Protein AF-A0A2G9TTT5-F1 (afdb_monomer_lite)

Sequence (213 aa):
METSAVLSVCCELSNKAKKWTEKDKSYRLISNFNDYLNFKKDARRVENYQILAMERGEENDVLMWKVEVANVDQLHPGHKLRIAPEHLDIFQIALKDSVNRLFIPKIQRTVRRQLLSRAEEAAISCFAHNLRHLFWREGVVAETVIALDPGFSACKAALLTSTGSVVETAEFGFNGKSFDRRGEDLLKQWVSRSGDGRVVMAIGNGKASFETQ

Organism: Teladorsagia circumcincta (NCBI:txid45464)

Structure (mmCIF, N/CA/C/O backbone):
data_AF-A0A2G9TTT5-F1
#
_entry.id   AF-A0A2G9TTT5-F1
#
loop_
_atom_site.group_PDB
_atom_site.id
_atom_site.type_symbol
_atom_site.label_atom_id
_atom_site.label_alt_id
_atom_site.label_comp_id
_atom_site.label_asym_id
_atom_site.label_entity_id
_atom_site.label_seq_id
_atom_site.pdbx_PDB_ins_code
_atom_site.Cartn_x
_atom_site.Cartn_y
_atom_site.Cartn_z
_atom_site.occupancy
_atom_site.B_iso_or_equiv
_atom_site.auth_seq_id
_atom_site.auth_comp_id
_atom_site.auth_asym_id
_atom_site.auth_atom_id
_atom_site.pdbx_PDB_model_num
ATOM 1 N N . MET A 1 1 ? 8.929 -18.831 -28.382 1.00 41.12 1 MET A N 1
ATOM 2 C CA . MET A 1 1 ? 9.995 -17.885 -28.770 1.00 41.12 1 MET A CA 1
ATOM 3 C C . MET A 1 1 ? 10.504 -17.248 -27.495 1.00 41.12 1 MET A C 1
ATOM 5 O O . MET A 1 1 ? 9.828 -16.385 -26.952 1.00 41.12 1 MET A O 1
ATOM 9 N N . GLU A 1 2 ? 11.610 -17.749 -26.952 1.00 44.00 2 GLU A N 1
ATOM 10 C CA . GLU A 1 2 ? 12.267 -17.097 -25.820 1.00 44.00 2 GLU A CA 1
ATOM 11 C C . GLU A 1 2 ? 12.870 -15.788 -26.321 1.00 44.00 2 GLU A C 1
ATOM 13 O O . GLU A 1 2 ? 13.771 -15.772 -27.156 1.00 44.00 2 GLU A O 1
ATOM 18 N N . THR A 1 3 ? 12.305 -14.672 -25.878 1.00 55.75 3 THR A N 1
ATOM 19 C CA . THR A 1 3 ? 12.873 -13.356 -26.140 1.00 55.75 3 THR A CA 1
ATOM 20 C C . THR A 1 3 ? 14.216 -13.281 -25.414 1.00 55.75 3 THR A C 1
ATOM 22 O O . THR A 1 3 ? 14.255 -13.411 -24.194 1.00 55.75 3 THR A O 1
ATOM 25 N N . SER A 1 4 ? 15.311 -13.056 -26.142 1.00 65.25 4 SER A N 1
ATOM 26 C CA . SER A 1 4 ? 16.660 -12.870 -25.577 1.00 65.25 4 SER A CA 1
ATOM 27 C C . SER A 1 4 ? 16.803 -11.594 -24.735 1.00 65.25 4 SER A C 1
ATOM 29 O O . SER A 1 4 ? 17.806 -11.415 -24.042 1.00 65.25 4 SER A O 1
ATOM 31 N N . ALA A 1 5 ? 15.803 -10.708 -24.786 1.00 74.62 5 ALA A N 1
ATOM 32 C CA . ALA A 1 5 ? 15.754 -9.491 -23.994 1.00 74.62 5 ALA A CA 1
ATOM 33 C C . ALA A 1 5 ? 15.561 -9.812 -22.510 1.00 74.62 5 ALA A C 1
ATOM 35 O O . ALA A 1 5 ? 14.583 -10.447 -22.109 1.00 74.62 5 ALA A O 1
ATOM 36 N N . VAL A 1 6 ? 16.472 -9.300 -21.687 1.00 85.19 6 VAL A N 1
ATOM 37 C CA . VAL A 1 6 ? 16.392 -9.416 -20.233 1.00 85.19 6 VAL A CA 1
ATOM 38 C C . VAL A 1 6 ? 15.773 -8.135 -19.691 1.00 85.19 6 VAL A C 1
ATOM 40 O O . VAL A 1 6 ? 16.333 -7.050 -19.843 1.00 85.19 6 VAL A O 1
ATOM 43 N N . LEU A 1 7 ? 14.603 -8.272 -19.067 1.00 92.00 7 LEU A N 1
ATOM 44 C CA . LEU A 1 7 ? 13.893 -7.190 -18.393 1.00 92.00 7 LEU A CA 1
ATOM 45 C C . LEU A 1 7 ? 14.039 -7.374 -16.885 1.00 92.00 7 LEU A C 1
ATOM 47 O O . LEU A 1 7 ? 13.582 -8.376 -16.335 1.00 92.00 7 LEU A O 1
ATOM 51 N N . SER A 1 8 ? 14.663 -6.417 -16.211 1.00 94.44 8 SER A N 1
ATOM 52 C CA . SER A 1 8 ? 14.809 -6.428 -14.752 1.00 94.44 8 SER A CA 1
ATOM 53 C C . SER A 1 8 ? 14.212 -5.166 -14.158 1.00 94.44 8 SER A C 1
ATOM 55 O O . SER A 1 8 ? 14.429 -4.077 -14.670 1.00 94.44 8 SER A O 1
ATOM 57 N N . VAL A 1 9 ? 13.461 -5.293 -13.076 1.00 95.69 9 VAL A N 1
ATOM 58 C CA . VAL A 1 9 ? 13.043 -4.160 -12.256 1.00 95.69 9 VAL A CA 1
ATOM 59 C C . VAL A 1 9 ? 14.147 -3.882 -11.250 1.00 95.69 9 VAL A C 1
ATOM 61 O O . VAL A 1 9 ? 14.531 -4.785 -10.506 1.00 95.69 9 VAL A O 1
ATOM 64 N N . CYS A 1 10 ? 14.642 -2.648 -11.245 1.00 95.25 10 CYS A N 1
ATOM 65 C CA . CYS A 1 10 ? 15.662 -2.169 -10.325 1.00 95.25 10 CYS A CA 1
ATOM 66 C C . CYS A 1 10 ? 15.107 -1.007 -9.506 1.00 95.25 10 CYS A C 1
ATOM 68 O O . CYS A 1 10 ? 14.465 -0.117 -10.068 1.00 95.25 10 CYS A O 1
ATOM 70 N N . CYS A 1 11 ? 15.379 -0.993 -8.205 1.00 95.19 11 CYS A N 1
ATOM 71 C CA . CYS A 1 11 ? 14.993 0.088 -7.310 1.00 95.19 11 CYS A CA 1
ATOM 72 C C . CYS A 1 11 ? 16.168 0.507 -6.427 1.00 95.19 11 CYS A C 1
ATOM 74 O O . CYS A 1 11 ? 16.876 -0.322 -5.854 1.00 95.19 11 CYS A O 1
ATOM 76 N N . GLU A 1 12 ? 16.366 1.815 -6.329 1.00 93.94 12 GLU A N 1
ATOM 77 C CA . GLU A 1 12 ? 17.444 2.450 -5.580 1.00 93.94 12 GLU A CA 1
ATOM 78 C C . GLU A 1 12 ? 16.898 3.636 -4.779 1.00 93.94 12 GLU A C 1
ATOM 80 O O . GLU A 1 12 ? 15.775 4.098 -4.992 1.00 93.94 12 GLU A O 1
ATOM 85 N N . LEU A 1 13 ? 17.709 4.166 -3.862 1.00 92.56 13 LEU A N 1
ATOM 86 C CA . LEU A 1 13 ? 17.360 5.382 -3.135 1.00 92.56 13 LEU A CA 1
ATOM 87 C C . LEU A 1 13 ? 17.307 6.584 -4.092 1.00 92.56 13 LEU A C 1
ATOM 89 O O . LEU A 1 13 ? 18.209 6.774 -4.919 1.00 92.56 13 LEU A O 1
ATOM 93 N N . SER A 1 14 ? 16.291 7.432 -3.945 1.00 91.69 14 SER A N 1
ATOM 94 C CA . SER A 1 14 ? 16.163 8.645 -4.750 1.00 91.69 14 SER A CA 1
ATOM 95 C C . SER A 1 14 ? 17.313 9.626 -4.469 1.00 91.69 14 SER A C 1
ATOM 97 O O . SER A 1 14 ? 17.891 9.668 -3.380 1.00 91.69 14 SER A O 1
ATOM 99 N N . ASN A 1 15 ? 17.625 10.494 -5.434 1.00 89.06 15 ASN A N 1
ATOM 100 C CA . ASN A 1 15 ? 18.652 11.528 -5.252 1.00 89.06 15 ASN A CA 1
ATOM 101 C C . ASN A 1 15 ? 18.301 12.546 -4.153 1.00 89.06 15 ASN A C 1
ATOM 103 O O . ASN A 1 15 ? 19.204 13.182 -3.610 1.00 89.06 15 ASN A O 1
ATOM 107 N N . LYS A 1 16 ? 17.011 12.724 -3.840 1.00 85.94 16 LYS A N 1
ATOM 108 C CA . LYS A 1 16 ? 16.553 13.586 -2.743 1.00 85.94 16 LYS A CA 1
ATOM 109 C C . LYS A 1 16 ? 16.764 12.894 -1.402 1.00 85.94 16 LYS A C 1
ATOM 111 O O . LYS A 1 16 ? 17.389 13.475 -0.522 1.00 85.94 16 LYS A O 1
ATOM 116 N N . ALA A 1 17 ? 16.327 11.642 -1.288 1.00 84.94 17 ALA A N 1
ATOM 117 C CA . ALA A 1 17 ? 16.460 10.853 -0.071 1.00 84.94 17 ALA A CA 1
ATOM 118 C C . ALA A 1 17 ? 17.924 10.595 0.310 1.00 84.94 17 ALA A C 1
ATOM 120 O O . ALA A 1 17 ? 18.250 10.602 1.492 1.00 84.94 17 ALA A O 1
ATOM 121 N N . LYS A 1 18 ? 18.837 10.499 -0.671 1.00 86.88 18 LYS A N 1
ATOM 122 C CA . LYS A 1 18 ? 20.296 10.445 -0.426 1.00 86.88 18 LYS A CA 1
ATOM 123 C C . LYS A 1 18 ? 20.840 11.662 0.336 1.00 86.88 18 LYS A C 1
ATOM 125 O O . LYS A 1 18 ? 21.915 11.567 0.915 1.00 86.88 18 LYS A O 1
ATOM 130 N N . LYS A 1 19 ? 20.143 12.803 0.309 1.00 87.81 19 LYS A N 1
ATOM 131 C CA . LYS A 1 19 ? 20.556 14.046 0.983 1.00 87.81 19 LYS A CA 1
ATOM 132 C C . LYS A 1 19 ? 19.899 14.241 2.349 1.00 87.81 19 LYS A C 1
ATOM 134 O O . LYS A 1 19 ? 20.252 15.193 3.037 1.00 87.81 19 LYS A O 1
ATOM 139 N N . TRP A 1 20 ? 18.932 13.403 2.718 1.00 87.19 20 TRP A N 1
ATOM 140 C CA . TRP A 1 20 ? 18.243 13.528 3.998 1.00 87.19 20 TRP A CA 1
ATOM 141 C C . TRP A 1 20 ? 19.156 13.124 5.152 1.00 87.19 20 TRP A C 1
ATOM 143 O O . TRP A 1 20 ? 19.955 12.194 5.051 1.00 87.19 20 TRP A O 1
ATOM 153 N N . THR A 1 21 ? 19.000 13.823 6.267 1.00 83.38 21 THR A N 1
ATOM 154 C CA . THR A 1 21 ? 19.730 13.605 7.516 1.00 83.38 21 THR A CA 1
ATOM 155 C C . THR A 1 21 ? 18.769 13.172 8.620 1.00 83.38 21 THR A C 1
ATOM 157 O O . THR A 1 21 ? 17.570 13.404 8.518 1.00 83.38 21 THR A O 1
ATOM 160 N N . GLU A 1 22 ? 19.267 12.603 9.722 1.00 79.94 22 GLU A N 1
ATOM 161 C CA . GLU A 1 22 ? 18.426 12.153 10.853 1.00 79.94 22 GLU A CA 1
ATOM 162 C C . GLU A 1 22 ? 17.530 13.251 11.460 1.00 79.94 22 GLU A C 1
ATOM 164 O O . GLU A 1 22 ? 16.538 12.953 12.128 1.00 79.94 22 GLU A O 1
ATOM 169 N N . LYS A 1 23 ? 17.863 14.526 11.224 1.00 78.12 23 LYS A N 1
ATOM 170 C CA . LYS A 1 23 ? 17.071 15.684 11.662 1.00 78.12 23 LYS A CA 1
ATOM 171 C C . LYS A 1 23 ? 15.822 15.906 10.805 1.00 78.12 23 LYS A C 1
ATOM 173 O O . LYS A 1 23 ? 14.882 16.560 11.258 1.00 78.12 23 LYS A O 1
ATOM 178 N N . ASP A 1 24 ? 15.795 15.367 9.591 1.00 81.38 24 ASP A N 1
ATOM 179 C CA . ASP A 1 24 ? 14.675 15.504 8.672 1.00 81.38 24 ASP A CA 1
ATOM 180 C C . ASP A 1 24 ? 13.554 14.538 9.054 1.00 81.38 24 ASP A C 1
ATOM 182 O O . ASP A 1 24 ? 13.752 13.329 9.183 1.00 81.38 24 ASP A O 1
ATOM 186 N N . LYS A 1 25 ? 12.325 15.054 9.173 1.00 77.88 25 LYS A N 1
ATOM 187 C CA . LYS A 1 25 ? 11.139 14.225 9.462 1.00 77.88 25 LYS A CA 1
ATOM 188 C C . LYS A 1 25 ? 10.979 13.079 8.455 1.00 77.88 25 LYS A C 1
ATOM 190 O O . LYS A 1 25 ? 10.562 11.987 8.834 1.00 77.88 25 LYS A O 1
ATOM 195 N N . SER A 1 26 ? 11.352 13.323 7.198 1.00 80.88 26 SER A N 1
ATOM 196 C CA . SER A 1 26 ? 11.255 12.355 6.105 1.00 80.88 26 SER A CA 1
ATOM 197 C C . SER A 1 26 ? 12.318 11.256 6.158 1.00 80.88 26 SER A C 1
ATOM 199 O O . SER A 1 26 ? 12.114 10.203 5.566 1.00 80.88 26 SER A O 1
ATOM 201 N N . TYR A 1 27 ? 13.412 11.427 6.910 1.00 82.56 27 TYR A N 1
ATOM 202 C CA . TYR A 1 27 ? 14.461 10.409 7.034 1.00 82.56 27 TYR A CA 1
ATOM 203 C C . TYR A 1 27 ? 13.922 9.089 7.597 1.00 82.56 27 TYR A C 1
ATOM 205 O O . TYR A 1 27 ? 14.264 8.009 7.122 1.00 82.56 27 TYR A O 1
ATOM 213 N N . ARG A 1 28 ? 12.976 9.173 8.542 1.00 83.94 28 ARG A N 1
ATOM 214 C CA . ARG A 1 28 ? 12.304 7.998 9.119 1.00 83.94 28 ARG A CA 1
ATOM 215 C C . ARG A 1 28 ? 11.465 7.217 8.107 1.00 83.94 28 ARG A C 1
ATOM 217 O O . ARG A 1 28 ? 11.147 6.067 8.363 1.00 83.94 28 ARG A O 1
ATOM 224 N N . LEU A 1 29 ? 11.094 7.804 6.969 1.00 84.88 29 LEU A N 1
ATOM 225 C CA . LEU A 1 29 ? 10.364 7.072 5.932 1.00 84.88 29 LEU A CA 1
ATOM 226 C C . LEU A 1 29 ? 11.258 6.042 5.239 1.00 84.88 29 LEU A C 1
ATOM 228 O O . LEU A 1 29 ? 10.737 5.028 4.789 1.00 84.88 29 LEU A O 1
ATOM 232 N N . ILE A 1 30 ? 12.581 6.248 5.198 1.00 87.56 30 ILE A N 1
ATOM 233 C CA . ILE A 1 30 ? 13.525 5.329 4.542 1.00 87.56 30 ILE A CA 1
ATOM 234 C C . ILE A 1 30 ? 13.432 3.926 5.154 1.00 87.56 30 ILE A C 1
ATOM 236 O O . ILE A 1 30 ? 13.415 2.940 4.419 1.00 87.56 30 ILE A O 1
ATOM 240 N N . SER A 1 31 ? 13.283 3.823 6.481 1.00 88.62 31 SER A N 1
ATOM 241 C CA . SER A 1 31 ? 13.186 2.526 7.164 1.00 88.62 31 SER A CA 1
ATOM 242 C C . SER A 1 31 ? 11.972 1.705 6.729 1.00 88.62 31 SER A C 1
ATOM 244 O O . SER A 1 31 ? 12.033 0.481 6.758 1.00 88.62 31 SER A O 1
ATOM 246 N N . ASN A 1 32 ? 10.890 2.352 6.280 1.00 89.94 32 ASN A N 1
ATOM 247 C CA . ASN A 1 32 ? 9.686 1.656 5.811 1.00 89.94 32 ASN A CA 1
ATOM 248 C C . ASN A 1 32 ? 9.901 0.957 4.460 1.00 89.94 32 ASN A C 1
ATOM 250 O O . ASN A 1 32 ? 9.108 0.099 4.083 1.00 89.94 32 ASN A O 1
ATOM 254 N N . PHE A 1 33 ? 10.951 1.336 3.729 1.00 92.44 33 PHE A N 1
ATOM 255 C CA . PHE A 1 33 ? 11.253 0.850 2.384 1.00 92.44 33 PHE A CA 1
ATOM 256 C C . PHE A 1 33 ? 12.578 0.078 2.318 1.00 92.44 33 PHE A C 1
ATOM 258 O O . PHE A 1 33 ? 13.114 -0.128 1.229 1.00 92.44 33 PHE A O 1
ATOM 265 N N . ASN A 1 34 ? 13.105 -0.355 3.468 1.00 89.75 34 ASN A N 1
ATOM 266 C CA . ASN A 1 34 ? 14.424 -0.979 3.577 1.00 89.75 34 ASN A CA 1
ATOM 267 C C . ASN A 1 34 ? 14.571 -2.227 2.685 1.00 89.75 34 ASN A C 1
ATOM 269 O O . ASN A 1 34 ? 15.606 -2.413 2.050 1.00 89.75 34 ASN A O 1
ATOM 273 N N . ASP A 1 35 ? 13.503 -3.018 2.552 1.00 91.00 35 ASP A N 1
ATOM 274 C CA . ASP A 1 35 ? 13.460 -4.232 1.719 1.00 91.00 35 ASP A CA 1
ATOM 275 C C . ASP A 1 35 ? 13.637 -3.956 0.216 1.00 91.00 35 ASP A C 1
ATOM 277 O O . ASP A 1 35 ? 13.945 -4.863 -0.560 1.00 91.00 35 ASP A O 1
ATOM 281 N N . TYR A 1 36 ? 13.429 -2.706 -0.206 1.00 93.00 36 TYR A N 1
ATOM 282 C CA . TYR A 1 36 ? 13.485 -2.284 -1.605 1.00 93.00 36 TYR A CA 1
ATOM 283 C C . TYR A 1 36 ? 14.745 -1.477 -1.940 1.00 93.00 36 TYR A C 1
ATOM 285 O O . TYR A 1 36 ? 14.916 -1.039 -3.082 1.00 93.00 36 TYR A O 1
ATOM 293 N N . LEU A 1 37 ? 15.648 -1.291 -0.972 1.00 87.19 37 LEU A N 1
ATOM 294 C CA . LEU A 1 37 ? 16.947 -0.674 -1.211 1.00 87.19 37 LEU A CA 1
ATOM 295 C C . LEU A 1 37 ? 17.832 -1.643 -2.006 1.00 87.19 37 LEU A C 1
ATOM 297 O O . LEU A 1 37 ? 18.106 -2.753 -1.562 1.00 87.19 37 LEU A O 1
ATOM 301 N N . ASN A 1 38 ? 18.296 -1.218 -3.184 1.00 87.44 38 ASN A N 1
ATOM 302 C CA . ASN A 1 38 ? 19.074 -2.043 -4.121 1.00 87.44 38 ASN A CA 1
ATOM 303 C C . ASN A 1 38 ? 18.325 -3.297 -4.608 1.00 87.44 38 ASN A C 1
ATOM 305 O O . ASN A 1 38 ? 18.929 -4.331 -4.901 1.00 87.44 38 ASN A O 1
ATOM 309 N N . PHE A 1 39 ? 16.999 -3.215 -4.704 1.00 94.00 39 PHE A N 1
ATOM 310 C CA . PHE A 1 39 ? 16.183 -4.308 -5.212 1.00 94.00 39 PHE A CA 1
ATOM 311 C C . PHE A 1 39 ? 16.447 -4.527 -6.703 1.00 94.00 39 PHE A C 1
ATOM 313 O O . PHE A 1 39 ? 16.396 -3.583 -7.492 1.00 94.00 39 PHE A O 1
ATOM 320 N N . LYS A 1 40 ? 16.670 -5.783 -7.100 1.00 95.12 40 LYS A N 1
ATOM 321 C CA . LYS A 1 40 ? 16.757 -6.198 -8.503 1.00 95.12 40 LYS A CA 1
ATOM 322 C C . LYS A 1 40 ? 16.059 -7.537 -8.702 1.00 95.12 40 LYS A C 1
ATOM 324 O O . LYS A 1 40 ? 16.437 -8.533 -8.090 1.00 95.12 40 LYS A O 1
ATOM 329 N N . LYS A 1 41 ? 15.048 -7.582 -9.571 1.00 94.12 41 LYS A N 1
ATOM 330 C CA . LYS A 1 41 ? 14.291 -8.811 -9.872 1.00 94.12 41 LYS A CA 1
ATOM 331 C C . LYS A 1 41 ? 13.856 -8.838 -11.332 1.00 94.12 41 LYS A C 1
ATOM 333 O O . LYS A 1 41 ? 13.624 -7.793 -11.928 1.00 94.12 41 LYS A O 1
ATOM 338 N N . ASP A 1 42 ? 13.721 -10.026 -11.915 1.00 94.50 42 ASP A N 1
ATOM 339 C CA . ASP A 1 42 ? 13.156 -10.188 -13.263 1.00 94.50 42 ASP A CA 1
ATOM 340 C C . ASP A 1 42 ? 11.737 -9.592 -13.320 1.00 94.50 42 ASP A C 1
ATOM 342 O O . ASP A 1 42 ? 10.900 -9.886 -12.461 1.00 94.50 42 ASP A O 1
ATOM 346 N N . ALA A 1 43 ? 11.457 -8.783 -14.345 1.00 93.62 43 ALA A N 1
ATOM 347 C CA . ALA A 1 43 ? 10.171 -8.109 -14.528 1.00 93.62 43 ALA A CA 1
ATOM 348 C C . ALA A 1 43 ? 8.980 -9.080 -14.633 1.00 93.62 43 ALA A C 1
ATOM 350 O O . ALA A 1 43 ? 7.852 -8.716 -14.316 1.00 93.62 43 ALA A O 1
ATOM 351 N N . ARG A 1 44 ? 9.207 -10.331 -15.040 1.00 91.31 44 ARG A N 1
ATOM 352 C CA . ARG A 1 44 ? 8.168 -11.371 -15.108 1.00 91.31 44 ARG A CA 1
ATOM 353 C C . ARG A 1 44 ? 7.832 -11.955 -13.741 1.00 91.31 44 ARG A C 1
ATOM 355 O O . ARG A 1 44 ? 6.725 -12.442 -13.549 1.00 91.31 44 ARG A O 1
ATOM 362 N N . ARG A 1 45 ? 8.791 -11.929 -12.811 1.00 93.56 45 ARG A N 1
ATOM 363 C CA . ARG A 1 45 ? 8.694 -12.555 -11.484 1.00 93.56 45 ARG A CA 1
ATOM 364 C C . ARG A 1 45 ? 8.431 -11.553 -10.365 1.00 93.56 45 ARG A C 1
ATOM 366 O O . ARG A 1 45 ? 8.338 -11.961 -9.215 1.00 93.56 45 ARG A O 1
ATOM 373 N N . VAL A 1 46 ? 8.399 -10.253 -10.646 1.00 95.56 46 VAL A N 1
ATOM 374 C CA . VAL A 1 46 ? 8.104 -9.245 -9.622 1.00 95.56 46 VAL A CA 1
ATOM 375 C C . VAL A 1 46 ? 6.650 -9.359 -9.165 1.00 95.56 46 VAL A C 1
ATOM 377 O O . VAL A 1 46 ? 5.741 -9.480 -9.993 1.00 95.56 46 VAL A O 1
ATOM 380 N N . GLU A 1 47 ? 6.446 -9.338 -7.849 1.00 96.69 47 GLU A N 1
ATOM 381 C CA . GLU A 1 47 ? 5.114 -9.451 -7.256 1.00 96.69 47 GLU A CA 1
ATOM 382 C C . GLU A 1 47 ? 4.379 -8.110 -7.310 1.00 96.69 47 GLU A C 1
ATOM 384 O O . GLU A 1 47 ? 4.989 -7.039 -7.255 1.00 96.69 47 GLU A O 1
ATOM 389 N N . ASN A 1 48 ? 3.049 -8.155 -7.355 1.00 97.38 48 ASN A N 1
ATOM 390 C CA . ASN A 1 48 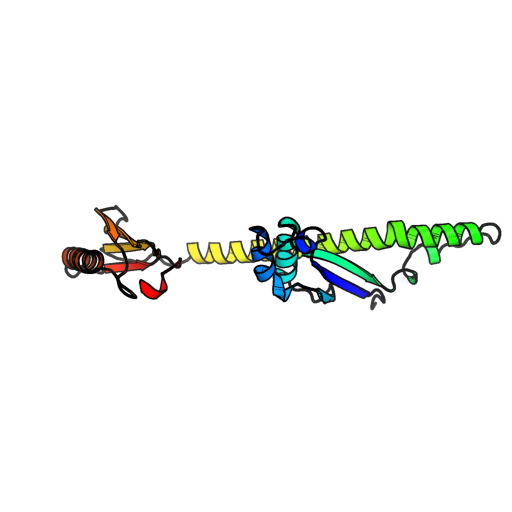? 2.226 -6.947 -7.445 1.00 97.38 48 ASN A CA 1
ATOM 391 C C . ASN A 1 48 ? 2.397 -6.028 -6.223 1.00 97.38 48 ASN A C 1
ATOM 393 O O . ASN A 1 48 ? 2.553 -4.821 -6.383 1.00 97.38 48 ASN A O 1
ATOM 397 N N . TYR A 1 49 ? 2.462 -6.584 -5.008 1.00 95.88 49 TYR A N 1
ATOM 398 C CA . TYR A 1 49 ? 2.677 -5.779 -3.800 1.00 95.88 49 TYR A CA 1
ATOM 399 C C . TYR A 1 49 ? 4.060 -5.103 -3.778 1.00 95.88 49 TYR A C 1
ATOM 401 O O . TYR A 1 49 ? 4.190 -4.013 -3.230 1.00 95.88 49 TYR A O 1
ATOM 409 N N . GLN A 1 50 ? 5.076 -5.715 -4.404 1.00 96.56 50 GLN A N 1
ATOM 410 C CA . GLN A 1 50 ? 6.416 -5.130 -4.517 1.00 96.56 50 GLN A CA 1
ATOM 411 C C . GLN A 1 50 ? 6.388 -3.910 -5.439 1.00 96.56 50 GLN A C 1
ATOM 413 O O . GLN A 1 50 ? 6.957 -2.878 -5.099 1.00 96.56 50 GLN A O 1
ATOM 418 N N . ILE A 1 51 ? 5.688 -4.006 -6.578 1.00 97.12 51 ILE A N 1
ATOM 419 C CA . ILE A 1 51 ? 5.508 -2.879 -7.508 1.00 97.12 51 ILE A CA 1
ATOM 420 C C . ILE A 1 51 ? 4.833 -1.703 -6.798 1.00 97.12 51 ILE A C 1
ATOM 422 O O . ILE A 1 51 ? 5.348 -0.591 -6.850 1.00 97.12 51 ILE A O 1
ATOM 426 N N . LEU A 1 52 ? 3.730 -1.950 -6.086 1.00 97.19 52 LEU A N 1
ATOM 427 C CA . LEU A 1 52 ? 3.003 -0.896 -5.371 1.00 97.19 52 LEU A CA 1
ATOM 428 C C . LEU A 1 52 ? 3.827 -0.279 -4.235 1.00 97.19 52 LEU A C 1
ATOM 430 O O . LEU A 1 52 ? 3.747 0.924 -4.004 1.00 97.19 52 LEU A O 1
ATOM 434 N N . ALA A 1 53 ? 4.640 -1.075 -3.535 1.00 96.31 53 ALA A N 1
ATOM 435 C CA . ALA A 1 53 ? 5.541 -0.560 -2.509 1.00 96.31 53 ALA A CA 1
ATOM 436 C C . ALA A 1 53 ? 6.626 0.353 -3.102 1.00 96.31 53 ALA A C 1
ATOM 438 O O . ALA A 1 53 ? 6.900 1.415 -2.541 1.00 96.31 53 ALA A O 1
ATOM 439 N N . MET A 1 54 ? 7.207 -0.028 -4.245 1.00 96.12 54 MET A N 1
ATOM 440 C CA . MET A 1 54 ? 8.184 0.799 -4.960 1.00 96.12 54 MET A CA 1
ATOM 441 C C . MET A 1 54 ? 7.557 2.091 -5.499 1.00 96.12 54 MET A C 1
ATOM 443 O O . MET A 1 54 ? 8.144 3.155 -5.316 1.00 96.12 54 MET A O 1
ATOM 447 N N . GLU A 1 55 ? 6.358 2.020 -6.089 1.00 96.31 55 GLU A N 1
ATOM 448 C CA . GLU A 1 55 ? 5.636 3.200 -6.588 1.00 96.31 55 GLU A CA 1
ATOM 449 C C . GLU A 1 55 ? 5.300 4.165 -5.445 1.00 96.31 55 GLU A C 1
ATOM 451 O O . GLU A 1 55 ? 5.627 5.347 -5.517 1.00 96.31 55 GLU A O 1
ATOM 456 N N . ARG A 1 56 ? 4.782 3.653 -4.321 1.00 95.62 56 ARG A N 1
ATOM 457 C CA . ARG A 1 56 ? 4.552 4.460 -3.115 1.00 95.62 56 ARG A CA 1
ATOM 458 C C . ARG A 1 56 ? 5.843 5.095 -2.597 1.00 95.62 56 ARG A C 1
ATOM 460 O O . ARG A 1 56 ? 5.826 6.228 -2.119 1.00 95.62 56 ARG A O 1
ATOM 467 N N . GLY A 1 57 ? 6.963 4.377 -2.644 1.00 94.81 57 GLY A N 1
ATOM 468 C CA . GLY A 1 57 ? 8.263 4.922 -2.263 1.00 94.81 57 GLY A CA 1
ATOM 469 C C . GLY A 1 57 ? 8.720 6.060 -3.178 1.00 94.81 57 GLY A C 1
ATOM 470 O O . GLY A 1 57 ? 9.315 7.018 -2.689 1.00 94.81 57 GLY A O 1
ATOM 471 N N . GLU A 1 58 ? 8.423 5.989 -4.475 1.00 94.56 58 GLU A N 1
ATOM 472 C CA . GLU A 1 58 ? 8.722 7.049 -5.446 1.00 94.56 58 GLU A CA 1
ATOM 473 C C . GLU A 1 58 ? 7.820 8.277 -5.267 1.00 94.56 58 GLU A C 1
ATOM 475 O O . GLU A 1 58 ? 8.331 9.394 -5.241 1.00 94.56 58 GLU A O 1
ATOM 480 N N . GLU A 1 59 ? 6.517 8.095 -5.027 1.00 94.06 59 GLU A N 1
ATOM 481 C CA . GLU A 1 59 ? 5.586 9.191 -4.698 1.00 94.06 59 GLU A CA 1
ATOM 482 C C . GLU A 1 59 ? 6.010 9.973 -3.445 1.00 94.06 59 GLU A C 1
ATOM 484 O O . GLU A 1 59 ? 5.822 11.185 -3.359 1.00 94.06 59 GLU A O 1
ATOM 489 N N . ASN A 1 60 ? 6.608 9.280 -2.471 1.00 92.25 60 ASN A N 1
ATOM 490 C CA . ASN A 1 60 ? 7.138 9.885 -1.248 1.00 92.25 60 ASN A CA 1
ATOM 491 C C . ASN A 1 60 ? 8.574 10.421 -1.411 1.00 92.25 60 ASN A C 1
ATOM 493 O O . ASN A 1 60 ? 9.220 10.735 -0.411 1.00 92.25 60 ASN A O 1
ATOM 497 N N . ASP A 1 61 ? 9.093 10.512 -2.642 1.00 92.25 61 ASP A N 1
ATOM 498 C CA . ASP A 1 61 ? 10.461 10.943 -2.958 1.00 92.25 61 ASP A CA 1
ATOM 499 C C . ASP A 1 61 ? 11.560 10.093 -2.269 1.00 92.25 61 ASP A C 1
ATOM 501 O O . ASP A 1 61 ? 12.712 10.524 -2.174 1.00 92.25 61 ASP A O 1
ATOM 505 N N . VAL A 1 62 ? 11.252 8.881 -1.791 1.00 93.19 62 VAL A N 1
ATOM 506 C CA . VAL A 1 62 ? 12.196 8.004 -1.068 1.00 93.19 62 VAL A CA 1
ATOM 507 C C . VAL A 1 62 ? 12.976 7.115 -2.030 1.00 93.19 62 VAL A C 1
ATOM 509 O O . VAL A 1 62 ? 14.203 7.013 -1.954 1.00 93.19 62 VAL A O 1
ATOM 512 N N . LEU A 1 63 ? 12.258 6.476 -2.946 1.00 94.81 63 LEU A N 1
ATOM 513 C CA . LEU A 1 63 ? 12.795 5.503 -3.887 1.00 94.81 63 LEU A CA 1
ATOM 514 C C . LEU A 1 63 ? 12.797 6.060 -5.310 1.00 94.81 63 LEU A C 1
ATOM 516 O O . LEU A 1 63 ? 12.101 7.015 -5.638 1.00 94.81 63 LEU A O 1
ATOM 520 N N . MET A 1 64 ? 13.596 5.442 -6.164 1.00 94.81 64 MET A N 1
ATOM 521 C CA . MET A 1 64 ? 13.522 5.577 -7.609 1.00 94.81 64 MET A CA 1
ATOM 522 C C . MET A 1 64 ? 13.586 4.173 -8.189 1.00 94.81 64 MET A C 1
ATOM 524 O O . MET A 1 64 ? 14.590 3.478 -8.008 1.00 94.81 64 MET A O 1
ATOM 528 N N . TRP A 1 65 ? 12.548 3.768 -8.915 1.00 95.69 65 TRP A N 1
ATOM 529 C CA . TRP A 1 65 ? 12.546 2.479 -9.589 1.00 95.69 65 TRP A CA 1
ATOM 530 C C . TRP A 1 65 ? 12.426 2.626 -11.105 1.00 95.69 65 TRP A C 1
ATOM 532 O O . TRP A 1 65 ? 11.764 3.512 -11.657 1.00 95.69 65 TRP A O 1
ATOM 542 N N . LYS A 1 66 ? 13.132 1.742 -11.804 1.00 94.94 66 LYS A N 1
ATOM 543 C CA . LYS A 1 66 ? 13.232 1.713 -13.261 1.00 94.94 66 LYS A CA 1
ATOM 544 C C . LYS A 1 66 ? 13.209 0.274 -13.750 1.00 94.94 66 LYS A C 1
ATOM 546 O O . LYS A 1 66 ? 13.574 -0.658 -13.037 1.00 94.94 66 LYS A O 1
ATOM 551 N N . VAL A 1 67 ? 12.822 0.105 -15.005 1.00 95.56 67 VAL A N 1
ATOM 552 C CA . VAL A 1 67 ? 13.003 -1.163 -15.710 1.00 95.56 67 VAL A CA 1
ATOM 553 C C . VAL A 1 67 ? 14.325 -1.079 -16.463 1.00 95.56 67 VAL A C 1
ATOM 555 O O . VAL A 1 67 ? 14.524 -0.189 -17.282 1.00 95.56 67 VAL A O 1
ATOM 558 N N . GLU A 1 68 ? 15.254 -1.975 -16.182 1.00 93.50 68 GLU A N 1
ATOM 559 C CA . GLU A 1 68 ? 16.448 -2.198 -16.988 1.00 93.50 68 GLU A CA 1
ATOM 560 C C . GLU A 1 68 ? 16.124 -3.159 -18.126 1.00 93.50 68 GLU A C 1
ATOM 562 O O . GLU A 1 68 ? 15.441 -4.168 -17.940 1.00 93.50 68 GLU A O 1
ATOM 567 N N . VAL A 1 69 ? 16.613 -2.821 -19.316 1.00 91.50 69 VAL A N 1
ATOM 568 C CA . VAL A 1 69 ? 16.373 -3.567 -20.550 1.00 91.50 69 VAL A CA 1
ATOM 569 C C . VAL A 1 69 ? 17.742 -3.858 -21.147 1.00 91.50 69 VAL A C 1
ATOM 571 O O . VAL A 1 69 ? 18.465 -2.931 -21.502 1.00 91.50 69 VAL A O 1
ATOM 574 N N . ALA A 1 70 ? 18.109 -5.133 -21.212 1.00 87.62 70 ALA A N 1
ATOM 575 C CA . ALA A 1 70 ? 19.377 -5.588 -21.773 1.00 87.62 70 ALA A CA 1
ATOM 576 C C . ALA A 1 70 ? 19.139 -6.531 -22.961 1.00 87.62 70 ALA A C 1
ATOM 578 O O . ALA A 1 70 ? 18.096 -7.185 -23.042 1.00 87.62 70 ALA A O 1
ATOM 579 N N . ASN A 1 71 ? 20.121 -6.615 -23.865 1.00 82.88 71 ASN A N 1
ATOM 580 C CA . ASN A 1 71 ? 20.118 -7.487 -25.051 1.00 82.88 71 ASN A CA 1
ATOM 581 C C . ASN A 1 71 ? 18.955 -7.233 -26.032 1.00 82.88 71 ASN A C 1
ATOM 583 O O . ASN A 1 71 ? 18.386 -8.160 -26.604 1.00 82.88 71 ASN A O 1
ATOM 587 N N . VAL A 1 72 ? 18.593 -5.964 -26.227 1.00 82.44 72 VAL A N 1
ATOM 588 C CA . VAL A 1 72 ? 17.461 -5.531 -27.076 1.00 82.44 72 VAL A CA 1
ATOM 589 C C . VAL A 1 72 ? 17.894 -5.001 -28.432 1.00 82.44 72 VAL A C 1
ATOM 591 O O . VAL A 1 72 ? 17.064 -4.910 -29.332 1.00 82.44 72 VAL A O 1
ATOM 594 N N . ASP A 1 73 ? 19.170 -4.663 -28.585 1.00 78.56 73 ASP A N 1
ATOM 595 C CA . ASP A 1 73 ? 19.694 -4.003 -29.779 1.00 78.56 73 ASP A CA 1
ATOM 596 C C . ASP A 1 73 ? 19.399 -4.842 -31.023 1.00 78.56 73 ASP A C 1
ATOM 598 O O . ASP A 1 73 ? 18.786 -4.361 -31.968 1.00 78.56 73 ASP A O 1
ATOM 602 N N . GLN A 1 74 ? 19.676 -6.147 -30.957 1.00 79.88 74 GLN A N 1
ATOM 603 C CA . GLN A 1 74 ? 19.422 -7.100 -32.045 1.00 79.88 74 GLN A CA 1
ATOM 604 C C . GLN A 1 74 ? 17.931 -7.276 -32.386 1.00 79.88 74 GLN A C 1
ATOM 606 O O . GLN A 1 74 ? 17.595 -7.760 -33.467 1.00 79.88 74 GLN A O 1
ATOM 611 N N . LEU A 1 75 ? 17.027 -6.888 -31.481 1.00 84.31 75 LEU A N 1
ATOM 612 C CA . LEU A 1 75 ? 15.581 -6.925 -31.701 1.00 84.31 75 LEU A CA 1
ATOM 613 C C . LEU A 1 75 ? 15.063 -5.643 -32.365 1.00 84.31 75 LEU A C 1
ATOM 615 O O . LEU A 1 75 ? 13.902 -5.604 -32.778 1.00 84.31 75 LEU A O 1
ATOM 619 N N . HIS A 1 76 ? 15.892 -4.600 -32.485 1.00 87.56 76 HIS A N 1
ATOM 620 C CA . HIS A 1 76 ? 15.490 -3.357 -33.125 1.00 87.56 76 HIS A CA 1
ATOM 621 C C . HIS A 1 76 ? 15.170 -3.610 -34.613 1.00 87.56 76 HIS A C 1
ATOM 623 O O . HIS A 1 76 ? 16.021 -4.111 -35.356 1.00 87.56 76 HIS A O 1
ATOM 629 N N . PRO A 1 77 ? 13.971 -3.233 -35.102 1.00 87.00 77 PRO A N 1
ATOM 630 C CA . PRO A 1 77 ? 13.521 -3.561 -36.460 1.00 87.00 77 PRO A CA 1
ATOM 631 C C . PRO A 1 77 ? 14.426 -2.976 -37.552 1.00 87.00 77 PRO A C 1
ATOM 633 O O . PRO A 1 77 ? 14.531 -3.544 -38.637 1.00 87.00 77 PRO A O 1
ATOM 636 N N . GLY A 1 78 ? 15.137 -1.888 -37.240 1.00 87.12 78 GLY A N 1
ATOM 637 C CA . GLY A 1 78 ? 16.140 -1.279 -38.115 1.00 87.12 78 GLY A CA 1
ATOM 638 C C . GLY A 1 78 ? 17.252 -2.231 -38.576 1.00 87.12 78 GLY A C 1
ATOM 639 O O . GLY A 1 78 ? 17.744 -2.063 -39.683 1.00 87.12 78 GLY A O 1
ATOM 640 N N . HIS A 1 79 ? 17.592 -3.280 -37.815 1.00 86.31 79 HIS A N 1
ATOM 641 C CA . HIS A 1 79 ? 18.594 -4.267 -38.250 1.00 86.31 79 HIS A CA 1
ATOM 642 C C . HIS A 1 79 ? 18.139 -5.138 -39.430 1.00 86.31 79 HIS A C 1
ATOM 644 O O . HIS A 1 79 ? 18.970 -5.767 -40.078 1.00 86.31 79 HIS A O 1
ATOM 650 N N . LYS A 1 80 ? 16.833 -5.190 -39.720 1.00 87.94 80 LYS A N 1
ATOM 651 C CA . LYS A 1 80 ? 16.277 -5.956 -40.847 1.00 87.94 80 LYS A CA 1
ATOM 652 C C . LYS A 1 80 ? 16.126 -5.118 -42.120 1.00 87.94 80 LYS A C 1
ATOM 654 O O . LYS A 1 80 ? 15.727 -5.658 -43.151 1.00 87.94 80 LYS A O 1
ATOM 659 N N . LEU A 1 81 ? 16.404 -3.814 -42.056 1.00 89.19 81 LEU A N 1
ATOM 660 C CA . LE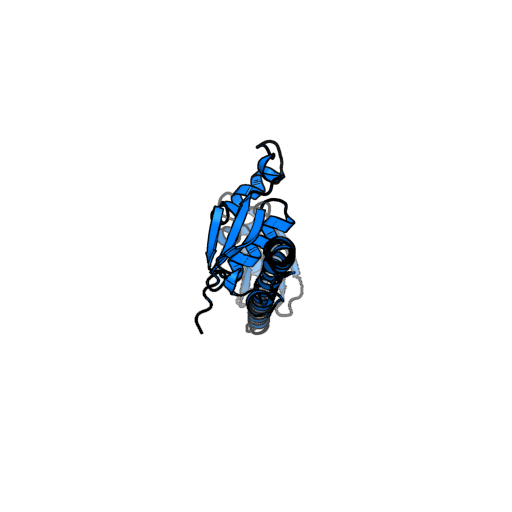U A 1 81 ? 16.287 -2.922 -43.205 1.00 89.19 81 LEU A CA 1
ATOM 661 C C . LEU A 1 81 ? 17.462 -3.130 -44.162 1.00 89.19 81 LEU A C 1
ATOM 663 O O . LEU A 1 81 ? 18.615 -3.220 -43.749 1.00 89.19 81 LEU A O 1
ATOM 667 N N . ARG A 1 82 ? 17.158 -3.189 -45.461 1.00 88.44 82 ARG A N 1
ATOM 668 C CA . ARG A 1 82 ? 18.172 -3.199 -46.518 1.00 88.44 82 ARG A CA 1
ATOM 669 C C . ARG A 1 82 ? 18.507 -1.758 -46.874 1.00 88.44 82 ARG A C 1
ATOM 671 O O . ARG A 1 82 ? 17.615 -1.012 -47.266 1.00 88.44 82 ARG A O 1
ATOM 678 N N . ILE A 1 83 ? 19.774 -1.389 -46.733 1.00 90.31 83 ILE A N 1
ATOM 679 C CA . ILE A 1 83 ? 20.270 -0.029 -46.960 1.00 90.31 83 ILE A CA 1
ATOM 680 C C . ILE A 1 83 ? 21.320 -0.074 -48.068 1.00 90.31 83 ILE A C 1
ATOM 682 O O . ILE A 1 83 ? 22.107 -1.020 -48.137 1.00 90.31 83 ILE A O 1
ATOM 686 N N . ALA A 1 84 ? 21.310 0.929 -48.945 1.00 92.38 84 ALA A N 1
ATOM 687 C CA . ALA A 1 84 ? 22.328 1.072 -49.978 1.00 92.38 84 ALA A CA 1
ATOM 688 C C . ALA A 1 84 ? 23.719 1.263 -49.334 1.00 92.38 84 ALA A C 1
ATOM 690 O O . ALA A 1 84 ? 23.811 1.970 -48.326 1.00 92.38 84 ALA A O 1
ATOM 691 N N . PRO A 1 85 ? 24.799 0.689 -49.900 1.00 90.69 85 PRO A N 1
ATOM 692 C CA . PRO A 1 85 ? 26.144 0.781 -49.320 1.00 90.69 85 PRO A CA 1
ATOM 693 C C . PRO A 1 85 ? 26.593 2.220 -49.022 1.00 90.69 85 PRO A C 1
ATOM 695 O O . PRO A 1 85 ? 27.207 2.471 -47.993 1.00 90.69 85 PRO A O 1
ATOM 698 N N . GLU A 1 86 ? 26.201 3.170 -49.872 1.00 93.56 86 GLU A N 1
ATOM 699 C CA . GLU A 1 86 ? 26.527 4.602 -49.775 1.00 93.56 86 GLU A CA 1
ATOM 700 C C . GLU A 1 86 ? 25.956 5.298 -48.527 1.00 93.56 86 GLU A C 1
ATOM 702 O O . GLU A 1 86 ? 26.433 6.355 -48.122 1.00 93.56 86 GLU A O 1
ATOM 707 N N . HIS A 1 87 ? 24.919 4.727 -47.911 1.00 93.19 87 HIS A N 1
ATOM 708 C CA . HIS A 1 87 ? 24.236 5.305 -46.748 1.00 93.19 87 HIS A CA 1
ATOM 709 C C . HIS A 1 87 ? 24.430 4.481 -45.474 1.00 93.19 87 HIS A C 1
ATOM 711 O O . HIS A 1 87 ? 23.848 4.810 -44.436 1.00 93.19 87 HIS A O 1
ATOM 717 N N . LEU A 1 88 ? 25.223 3.407 -45.538 1.00 92.19 88 LEU A N 1
ATOM 718 C CA . LEU A 1 88 ? 25.347 2.445 -44.449 1.00 92.19 88 LEU A CA 1
ATOM 719 C C . LEU A 1 88 ? 25.905 3.091 -43.175 1.00 92.19 88 LEU A C 1
ATOM 721 O O . LEU A 1 88 ? 25.356 2.863 -42.098 1.00 92.19 88 LEU A O 1
ATOM 725 N N . ASP A 1 89 ? 26.921 3.944 -43.299 1.00 93.06 89 ASP A N 1
ATOM 726 C CA . ASP A 1 89 ? 27.574 4.590 -42.154 1.00 93.06 89 ASP A CA 1
ATOM 727 C C . ASP A 1 89 ? 26.617 5.529 -41.409 1.00 93.06 89 ASP A C 1
ATOM 729 O O . ASP A 1 89 ? 26.436 5.428 -40.193 1.00 93.06 89 ASP A O 1
ATOM 733 N N . ILE A 1 90 ? 25.925 6.401 -42.152 1.00 94.69 90 ILE A N 1
ATOM 734 C CA . ILE A 1 90 ? 24.931 7.330 -41.593 1.00 94.69 90 ILE A CA 1
ATOM 735 C C . ILE A 1 90 ? 23.787 6.543 -40.946 1.00 94.69 90 ILE A C 1
ATOM 737 O O . ILE A 1 90 ? 23.339 6.879 -39.846 1.00 94.69 90 ILE A O 1
ATOM 741 N N . PHE A 1 91 ? 23.333 5.468 -41.594 1.00 94.31 91 PHE A N 1
ATOM 742 C CA . PHE A 1 91 ? 22.279 4.618 -41.059 1.00 94.31 91 PHE A CA 1
ATOM 743 C C . PHE A 1 91 ? 22.699 3.911 -39.768 1.00 94.31 91 PHE A C 1
ATOM 745 O O . PHE A 1 91 ? 21.915 3.879 -38.825 1.00 94.31 91 PHE A O 1
ATOM 752 N N . GLN A 1 92 ? 23.919 3.376 -39.678 1.00 90.94 92 GLN A N 1
ATOM 753 C CA . GLN A 1 92 ? 24.413 2.726 -38.459 1.00 90.94 92 GLN A CA 1
ATOM 754 C C . GLN A 1 92 ? 24.496 3.704 -37.280 1.00 90.94 92 GLN A C 1
ATOM 756 O O . GLN A 1 92 ? 24.115 3.349 -36.161 1.00 90.94 92 GLN A O 1
ATOM 761 N N . ILE A 1 93 ? 24.922 4.947 -37.528 1.00 93.50 93 ILE A N 1
ATOM 762 C CA . ILE A 1 93 ? 24.932 6.012 -36.515 1.00 93.50 93 ILE A CA 1
ATOM 763 C C . ILE A 1 93 ? 23.502 6.316 -36.050 1.00 93.50 93 ILE A C 1
ATOM 765 O O . ILE A 1 93 ? 23.225 6.306 -34.848 1.00 93.50 93 ILE A O 1
ATOM 769 N N . ALA A 1 94 ? 22.578 6.525 -36.992 1.00 93.19 94 ALA A N 1
ATOM 770 C CA . ALA A 1 94 ? 21.177 6.806 -36.688 1.00 93.19 94 ALA A CA 1
ATOM 771 C C . ALA A 1 94 ? 20.489 5.635 -35.965 1.00 93.19 94 ALA A C 1
ATOM 773 O O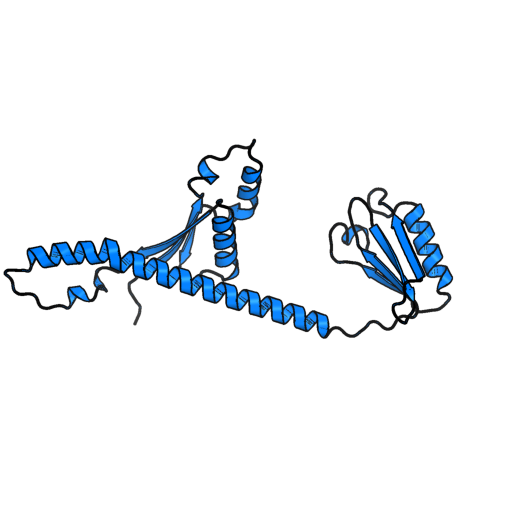 . ALA A 1 94 ? 19.699 5.843 -35.046 1.00 93.19 94 ALA A O 1
ATOM 774 N N . LEU A 1 95 ? 20.816 4.397 -36.339 1.00 92.50 95 LEU A N 1
ATOM 775 C CA . LEU A 1 95 ? 20.307 3.184 -35.710 1.00 92.50 95 LEU A CA 1
ATOM 776 C C . LEU A 1 95 ? 20.760 3.096 -34.251 1.00 92.50 95 LEU A C 1
ATOM 778 O O . LEU A 1 95 ? 19.934 2.864 -33.370 1.00 92.50 95 LEU A O 1
ATOM 782 N N . LYS A 1 96 ? 22.047 3.339 -33.981 1.00 91.62 96 LYS A N 1
ATOM 783 C CA . LYS A 1 96 ? 22.589 3.347 -32.618 1.00 91.62 96 LYS A CA 1
ATOM 784 C C . LYS A 1 96 ? 21.968 4.453 -31.757 1.00 91.62 96 LYS A C 1
ATOM 786 O O . LYS A 1 96 ? 21.671 4.205 -30.587 1.00 91.62 96 LYS A O 1
ATOM 791 N N . ASP A 1 97 ? 21.739 5.644 -32.314 1.00 93.44 97 ASP A N 1
ATOM 792 C CA . ASP A 1 97 ? 21.011 6.715 -31.615 1.00 93.44 97 ASP A CA 1
ATOM 793 C C . ASP A 1 97 ? 19.559 6.305 -31.326 1.00 93.44 97 ASP A C 1
ATOM 795 O O . ASP A 1 97 ? 19.104 6.393 -30.185 1.00 93.44 97 ASP A O 1
ATOM 799 N N . SER A 1 98 ? 18.854 5.767 -32.326 1.00 93.62 98 SER A N 1
ATOM 800 C CA . SER A 1 98 ? 17.469 5.302 -32.192 1.00 93.62 98 SER A CA 1
ATOM 801 C C . SER A 1 98 ? 17.321 4.247 -31.094 1.00 93.62 98 SER A C 1
ATOM 803 O O . SER A 1 98 ? 16.412 4.341 -30.265 1.00 93.62 98 SER A O 1
ATOM 805 N N . VAL A 1 99 ? 18.235 3.273 -31.037 1.00 91.88 99 VAL A N 1
ATOM 806 C CA . VAL A 1 99 ? 18.231 2.216 -30.015 1.00 91.88 99 VAL A CA 1
ATOM 807 C C . VAL A 1 99 ? 18.324 2.812 -28.606 1.00 91.88 99 VAL A C 1
ATOM 809 O O . VAL A 1 99 ? 17.462 2.547 -27.763 1.00 91.88 99 VAL A O 1
ATOM 812 N N . ASN A 1 100 ? 19.325 3.661 -28.365 1.00 90.75 100 ASN A N 1
ATOM 813 C CA . ASN A 1 100 ? 19.619 4.186 -27.031 1.00 90.75 100 ASN A CA 1
ATOM 814 C C . ASN A 1 100 ? 18.630 5.268 -26.580 1.00 90.75 100 ASN A C 1
ATOM 816 O O . ASN A 1 100 ? 18.199 5.280 -25.428 1.00 90.75 100 ASN A O 1
ATOM 820 N N . ARG A 1 101 ? 18.263 6.188 -27.477 1.00 93.12 101 ARG A N 1
ATOM 821 C CA . ARG A 1 101 ? 17.479 7.380 -27.132 1.00 93.12 101 ARG A CA 1
ATOM 822 C C . ARG A 1 101 ? 15.975 7.153 -27.203 1.00 93.12 101 ARG A C 1
ATOM 824 O O . ARG A 1 101 ? 15.227 7.809 -26.477 1.00 93.12 101 ARG A O 1
ATOM 831 N N . LEU A 1 102 ? 15.514 6.249 -28.069 1.00 92.06 102 LEU A N 1
ATOM 832 C CA . LEU A 1 102 ? 14.088 6.081 -28.357 1.00 92.06 102 LEU A CA 1
ATOM 833 C C . LEU A 1 102 ? 13.588 4.678 -28.017 1.00 92.06 102 LEU A C 1
ATOM 835 O O . LEU A 1 102 ? 12.619 4.546 -27.268 1.00 92.06 102 LEU A O 1
ATOM 839 N N . PHE A 1 103 ? 14.241 3.637 -28.533 1.00 92.25 103 PHE A N 1
ATOM 840 C CA . PHE A 1 103 ? 13.748 2.264 -28.442 1.00 92.25 103 PHE A CA 1
ATOM 841 C C . PHE A 1 103 ? 13.776 1.732 -27.007 1.00 92.25 103 PHE A C 1
ATOM 843 O O . PHE A 1 103 ? 12.725 1.368 -26.473 1.00 92.25 103 PHE A O 1
ATOM 850 N N . ILE A 1 104 ? 14.939 1.763 -26.345 1.00 92.56 104 ILE A N 1
ATOM 851 C CA . ILE A 1 104 ? 15.072 1.307 -24.955 1.00 92.56 104 ILE A CA 1
ATOM 852 C C . ILE A 1 104 ? 14.165 2.127 -24.018 1.00 92.56 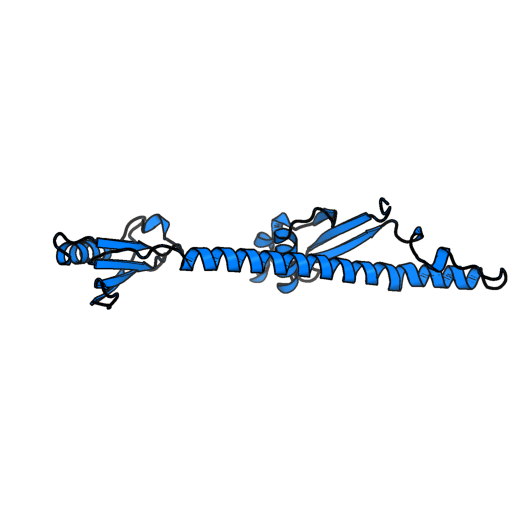104 ILE A C 1
ATOM 854 O O . ILE A 1 104 ? 13.336 1.514 -23.337 1.00 92.56 104 ILE A O 1
ATOM 858 N N . PRO A 1 105 ? 14.184 3.479 -24.020 1.00 93.75 105 PRO A N 1
ATOM 859 C CA . PRO A 1 105 ? 13.311 4.265 -23.146 1.00 93.75 105 PRO A CA 1
ATOM 860 C C . PRO A 1 105 ? 11.816 4.025 -23.384 1.00 93.75 105 PRO A C 1
ATOM 862 O O . PRO A 1 105 ? 11.023 4.054 -22.440 1.00 93.75 105 PRO A O 1
ATOM 865 N N . LYS A 1 106 ? 11.400 3.761 -24.631 1.00 93.75 106 LYS A N 1
ATOM 866 C CA . LYS A 1 106 ? 10.007 3.412 -24.936 1.00 93.75 106 LYS A CA 1
ATOM 867 C C . LYS A 1 106 ? 9.616 2.075 -24.311 1.00 93.75 106 LYS A C 1
ATOM 869 O O . LYS A 1 106 ? 8.530 1.991 -23.732 1.00 93.75 106 LYS A O 1
ATOM 874 N N . ILE A 1 107 ? 10.477 1.059 -24.402 1.00 93.12 107 ILE A N 1
ATOM 875 C CA . ILE A 1 107 ? 10.247 -0.255 -23.785 1.00 93.12 107 ILE A CA 1
ATOM 876 C C . ILE A 1 107 ? 10.180 -0.109 -22.265 1.00 93.12 107 ILE A C 1
ATOM 878 O O . ILE A 1 107 ? 9.207 -0.559 -21.667 1.00 93.12 107 ILE A O 1
ATOM 882 N N . GLN A 1 108 ? 11.135 0.600 -21.655 1.00 94.31 108 GLN A N 1
ATOM 883 C CA . GLN A 1 108 ? 11.164 0.857 -20.212 1.00 94.31 108 GLN A CA 1
ATOM 884 C C . GLN A 1 108 ? 9.847 1.441 -19.704 1.00 94.31 108 GLN A C 1
ATOM 886 O O . GLN A 1 108 ? 9.223 0.870 -18.812 1.00 94.31 108 GLN A O 1
ATOM 891 N N . ARG A 1 109 ? 9.382 2.542 -20.309 1.00 95.19 109 ARG A N 1
ATOM 892 C CA . ARG A 1 109 ? 8.121 3.196 -19.918 1.00 95.19 109 ARG A CA 1
ATOM 893 C C . ARG A 1 109 ? 6.910 2.294 -20.138 1.00 95.19 109 ARG A C 1
ATOM 895 O O . ARG A 1 109 ? 6.000 2.279 -19.316 1.00 95.19 109 ARG A O 1
ATOM 902 N N . THR A 1 110 ? 6.888 1.553 -21.245 1.00 95.69 110 THR A N 1
ATOM 903 C CA . THR A 1 110 ? 5.756 0.679 -21.586 1.00 95.69 110 THR A CA 1
ATOM 904 C C . THR A 1 110 ? 5.643 -0.478 -20.601 1.00 95.69 110 THR A C 1
ATOM 906 O O . THR A 1 110 ? 4.564 -0.697 -20.056 1.00 95.69 110 THR A O 1
ATOM 909 N N . VAL A 1 111 ? 6.755 -1.166 -20.326 1.00 95.31 111 VAL A N 1
ATOM 910 C CA . VAL A 1 111 ? 6.809 -2.273 -19.364 1.00 95.31 111 VAL A CA 1
ATOM 911 C C . VAL A 1 111 ? 6.505 -1.767 -17.957 1.00 95.31 111 VAL A C 1
ATOM 913 O O . VAL A 1 111 ? 5.685 -2.368 -17.272 1.00 95.31 111 VAL A O 1
ATOM 916 N N . ARG A 1 112 ? 7.085 -0.630 -17.545 1.00 95.81 112 ARG A N 1
ATOM 917 C CA . ARG A 1 112 ? 6.801 -0.009 -16.242 1.00 95.81 112 ARG A CA 1
ATOM 918 C C . ARG A 1 112 ? 5.299 0.218 -16.051 1.00 95.81 112 ARG A C 1
ATOM 920 O O . ARG A 1 112 ? 4.734 -0.235 -15.062 1.00 95.81 112 ARG A O 1
ATOM 927 N N . ARG A 1 113 ? 4.644 0.845 -17.033 1.00 97.12 113 ARG A N 1
ATOM 928 C CA . ARG A 1 113 ? 3.198 1.109 -17.008 1.00 97.12 113 ARG A CA 1
ATOM 929 C C . ARG A 1 113 ? 2.367 -0.174 -16.965 1.00 97.12 113 ARG A C 1
ATOM 931 O O . ARG A 1 113 ? 1.376 -0.223 -16.252 1.00 97.12 113 ARG A O 1
ATOM 938 N N . GLN A 1 114 ? 2.755 -1.204 -17.718 1.00 97.00 114 GLN A N 1
ATOM 939 C CA . GLN A 1 114 ? 2.056 -2.494 -17.705 1.00 97.00 114 GLN A CA 1
ATOM 940 C C . GLN A 1 114 ? 2.163 -3.192 -16.346 1.00 97.00 114 GLN A C 1
ATOM 942 O O . GLN A 1 114 ? 1.170 -3.724 -15.857 1.00 97.00 114 GLN A O 1
ATOM 947 N N . LEU A 1 115 ? 3.349 -3.176 -15.732 1.00 97.25 115 LEU A N 1
ATOM 948 C CA . LEU A 1 115 ? 3.559 -3.730 -14.396 1.00 97.25 115 LEU A CA 1
ATOM 949 C C . LEU A 1 115 ? 2.722 -2.988 -13.352 1.00 97.25 115 LEU A C 1
ATOM 951 O O . LEU A 1 115 ? 2.063 -3.640 -12.546 1.00 97.25 115 LEU A O 1
ATOM 955 N N . LEU A 1 116 ? 2.710 -1.653 -13.402 1.00 97.50 116 LEU A N 1
ATOM 956 C CA . LEU A 1 116 ? 1.923 -0.835 -12.483 1.00 97.50 116 LEU A CA 1
ATOM 957 C C . LEU A 1 116 ? 0.418 -1.094 -12.635 1.00 97.50 116 LEU A C 1
ATOM 959 O O . LEU A 1 116 ? -0.212 -1.479 -11.658 1.00 97.50 116 LEU A O 1
ATOM 963 N N . SER A 1 117 ? -0.122 -1.026 -13.859 1.00 98.00 117 SER A N 1
ATOM 964 C CA . SER A 1 117 ? -1.544 -1.306 -14.140 1.00 98.00 117 SER A CA 1
ATOM 965 C C . SER A 1 117 ? -1.967 -2.680 -13.615 1.00 98.00 117 SER A C 1
ATOM 967 O O . SER A 1 117 ? -2.966 -2.810 -12.915 1.00 98.00 117 SER A O 1
ATOM 969 N N . ARG A 1 118 ? -1.154 -3.715 -13.878 1.00 97.25 118 ARG A N 1
ATOM 970 C CA . ARG A 1 118 ? -1.400 -5.077 -13.379 1.00 97.25 118 ARG A CA 1
ATOM 971 C C . ARG A 1 118 ? -1.448 -5.124 -11.851 1.00 97.25 118 ARG A C 1
ATOM 973 O O . ARG A 1 118 ? -2.252 -5.857 -11.276 1.00 97.25 118 ARG A O 1
ATOM 980 N N . ALA A 1 119 ? -0.547 -4.403 -11.191 1.00 98.06 119 ALA A N 1
ATOM 981 C CA . ALA A 1 119 ? -0.465 -4.392 -9.741 1.00 98.06 119 ALA A CA 1
ATOM 982 C C . ALA A 1 119 ? -1.643 -3.640 -9.101 1.00 98.06 119 ALA A C 1
ATOM 984 O O . ALA A 1 119 ? -2.216 -4.137 -8.131 1.00 98.06 119 ALA A O 1
ATOM 985 N N . GLU A 1 120 ? -2.037 -2.501 -9.672 1.00 97.81 120 GLU A N 1
ATOM 986 C CA . GLU A 1 120 ? -3.198 -1.711 -9.249 1.00 97.81 120 GLU A CA 1
ATOM 987 C C . GLU A 1 120 ? -4.500 -2.501 -9.395 1.00 97.81 120 GLU A C 1
ATOM 989 O O . GLU A 1 120 ? -5.260 -2.619 -8.434 1.00 97.81 120 GLU A O 1
ATOM 994 N N . GLU A 1 121 ? -4.729 -3.123 -10.555 1.00 98.19 121 GLU A N 1
ATOM 995 C CA . GLU A 1 121 ? -5.902 -3.972 -10.800 1.00 98.19 121 GLU A CA 1
ATOM 996 C C . GLU A 1 121 ? -5.995 -5.116 -9.780 1.00 98.19 121 GLU A C 1
ATOM 998 O O . GLU A 1 121 ? -7.057 -5.364 -9.201 1.00 98.19 121 GLU A O 1
ATOM 1003 N N . ALA A 1 122 ? -4.872 -5.784 -9.498 1.00 97.50 122 ALA A N 1
ATOM 1004 C CA . ALA A 1 122 ? -4.826 -6.853 -8.506 1.00 97.50 122 ALA A CA 1
ATOM 1005 C C . ALA A 1 122 ? -5.131 -6.349 -7.084 1.00 97.50 122 ALA A C 1
ATOM 1007 O O . ALA A 1 122 ? -5.847 -7.018 -6.334 1.00 97.50 122 ALA A O 1
ATOM 1008 N N . ALA A 1 123 ? -4.623 -5.173 -6.706 1.00 97.38 123 ALA A N 1
ATOM 1009 C CA . ALA A 1 123 ? -4.903 -4.575 -5.403 1.00 97.38 123 ALA A CA 1
ATOM 1010 C C . ALA A 1 123 ? -6.373 -4.167 -5.259 1.00 97.38 123 ALA A C 1
ATOM 1012 O O . ALA A 1 123 ? -6.986 -4.468 -4.234 1.00 97.38 123 ALA A O 1
ATOM 1013 N N . ILE A 1 124 ? -6.960 -3.560 -6.294 1.00 97.44 124 ILE A N 1
ATOM 1014 C CA . ILE A 1 124 ? -8.385 -3.206 -6.324 1.00 97.44 124 ILE A CA 1
ATOM 1015 C C . ILE A 1 124 ? -9.243 -4.465 -6.197 1.00 97.44 124 ILE A C 1
ATOM 1017 O O . ILE A 1 124 ? -10.167 -4.498 -5.385 1.00 97.44 124 ILE A O 1
ATOM 1021 N N . SER A 1 125 ? -8.916 -5.527 -6.938 1.00 97.38 125 SER A N 1
ATOM 1022 C CA . SER A 1 125 ? -9.640 -6.798 -6.852 1.00 97.38 125 SER A CA 1
ATOM 1023 C C . SER A 1 125 ? -9.558 -7.412 -5.452 1.00 97.38 125 SER A C 1
ATOM 1025 O O . SER A 1 125 ? -10.566 -7.895 -4.936 1.00 97.38 125 SER A O 1
ATOM 1027 N N . CYS A 1 126 ? -8.383 -7.382 -4.817 1.00 96.88 126 CYS A N 1
ATOM 1028 C CA . CYS A 1 126 ? -8.199 -7.859 -3.445 1.00 96.88 126 CYS A CA 1
ATOM 1029 C C . CYS A 1 126 ? -9.028 -7.033 -2.448 1.00 96.88 126 CYS A C 1
ATOM 1031 O O . CYS A 1 126 ? -9.729 -7.589 -1.601 1.00 96.88 126 CYS A O 1
ATOM 1033 N N . PHE A 1 127 ? -9.018 -5.705 -2.584 1.00 95.88 127 PHE A N 1
ATOM 1034 C CA . PHE A 1 127 ? -9.805 -4.818 -1.733 1.00 95.88 127 PHE A CA 1
ATOM 1035 C C . PHE A 1 127 ? -11.311 -5.052 -1.895 1.00 95.88 127 PHE A C 1
ATOM 1037 O O . PHE A 1 127 ? -12.021 -5.202 -0.903 1.00 95.88 127 PHE A O 1
ATOM 1044 N N . ALA A 1 128 ? -11.794 -5.154 -3.135 1.00 97.50 128 ALA A N 1
ATOM 1045 C CA . ALA A 1 128 ? -13.194 -5.435 -3.432 1.00 97.50 128 ALA A CA 1
ATOM 1046 C C . ALA A 1 128 ? -13.636 -6.792 -2.866 1.00 97.50 128 ALA A C 1
ATOM 1048 O O . ALA A 1 128 ? -14.717 -6.900 -2.286 1.00 97.50 128 ALA A O 1
ATOM 1049 N N . HIS A 1 129 ? -12.787 -7.815 -2.985 1.00 96.25 129 HIS A N 1
ATOM 1050 C CA . HIS A 1 129 ? -13.023 -9.129 -2.396 1.00 96.25 129 HIS A CA 1
ATOM 1051 C C . HIS A 1 129 ? -13.145 -9.046 -0.867 1.00 96.25 129 HIS A C 1
ATOM 1053 O O . HIS A 1 129 ? -14.148 -9.490 -0.307 1.00 96.25 129 HIS A O 1
ATOM 1059 N N . ASN A 1 130 ? -12.190 -8.398 -0.196 1.00 94.94 130 ASN A N 1
ATOM 1060 C CA . ASN A 1 130 ? -12.211 -8.229 1.259 1.00 94.94 130 ASN A CA 1
ATOM 1061 C C . ASN A 1 130 ? -13.440 -7.438 1.731 1.00 94.94 130 ASN A C 1
ATOM 1063 O O . ASN A 1 130 ? -14.092 -7.825 2.700 1.00 94.94 130 ASN A O 1
ATOM 1067 N N . LEU A 1 131 ? -13.801 -6.366 1.022 1.00 96.00 131 LEU A N 1
ATOM 1068 C CA . LEU A 1 131 ? -14.973 -5.553 1.333 1.00 96.00 131 LEU A CA 1
ATOM 1069 C C . LEU A 1 131 ? -16.275 -6.348 1.174 1.00 96.00 131 LEU A C 1
ATOM 1071 O O . LEU A 1 131 ? -17.153 -6.289 2.033 1.00 96.00 131 LEU A O 1
ATOM 1075 N N . ARG A 1 132 ? -16.389 -7.145 0.109 1.00 96.00 132 ARG A N 1
ATOM 1076 C CA . ARG A 1 132 ? -17.531 -8.041 -0.100 1.00 96.00 132 ARG A CA 1
ATOM 1077 C C . ARG A 1 132 ? -17.664 -9.051 1.037 1.00 96.00 132 ARG A C 1
ATOM 1079 O O . ARG A 1 132 ? -18.766 -9.260 1.532 1.00 96.00 132 ARG A O 1
ATOM 1086 N N . HIS A 1 133 ? -16.549 -9.626 1.485 1.00 94.06 133 HIS A N 1
ATOM 1087 C CA . HIS A 1 133 ? -16.544 -10.526 2.636 1.00 94.06 133 HIS A CA 1
ATOM 1088 C C . HIS A 1 133 ? -17.001 -9.849 3.927 1.00 94.06 133 HIS A C 1
ATOM 1090 O O . HIS A 1 133 ? -17.658 -10.509 4.722 1.00 94.06 133 HIS A O 1
ATOM 1096 N N . LEU A 1 134 ? -16.705 -8.562 4.137 1.00 92.75 134 LEU A N 1
ATOM 1097 C CA . LEU A 1 134 ? -17.221 -7.813 5.287 1.00 92.75 134 LEU A CA 1
ATOM 1098 C C . LEU A 1 134 ? -18.746 -7.655 5.230 1.00 92.75 134 LEU A C 1
ATOM 1100 O O . LEU A 1 134 ? -19.403 -7.886 6.239 1.00 92.75 134 LEU A O 1
ATOM 1104 N N . PHE A 1 135 ? -19.309 -7.332 4.061 1.00 93.62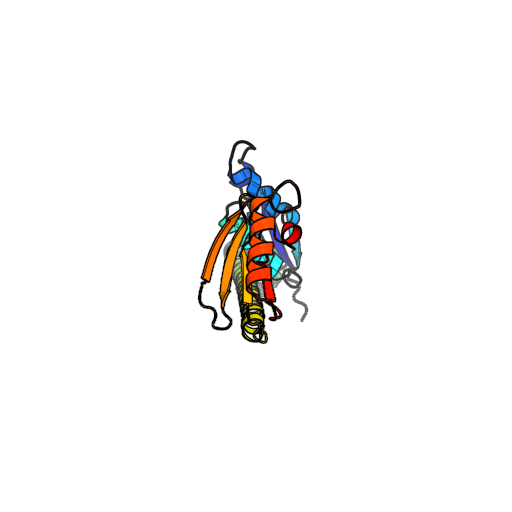 135 PHE A N 1
ATOM 1105 C CA . PHE A 1 135 ? -20.763 -7.193 3.886 1.00 93.62 135 PHE A CA 1
ATOM 1106 C C . PHE A 1 135 ? -21.532 -8.513 3.967 1.00 93.62 135 PHE A C 1
ATOM 1108 O O . PHE A 1 135 ? -22.722 -8.516 4.262 1.00 93.62 135 PHE A O 1
ATOM 1115 N N . TRP A 1 136 ? -20.867 -9.632 3.690 1.00 94.31 136 TRP A N 1
ATOM 1116 C CA . TRP A 1 136 ? -21.455 -10.968 3.771 1.00 94.31 136 TRP A CA 1
ATOM 1117 C C . TRP A 1 136 ? -21.369 -11.613 5.147 1.00 94.31 136 TRP A C 1
ATOM 1119 O O . TRP A 1 136 ? -21.856 -12.730 5.319 1.00 94.31 136 TRP A O 1
ATOM 1129 N N . ARG A 1 137 ? -20.752 -10.947 6.126 1.00 90.06 137 ARG A N 1
ATOM 1130 C CA . ARG A 1 137 ? -20.757 -11.457 7.494 1.00 90.06 137 ARG A CA 1
ATOM 1131 C C . ARG A 1 137 ? -22.185 -11.474 8.013 1.00 90.06 137 ARG A C 1
ATOM 1133 O O . ARG A 1 137 ? -22.909 -10.489 7.894 1.00 90.06 137 ARG A O 1
ATOM 1140 N N . GLU A 1 138 ? -22.564 -12.605 8.592 1.00 90.62 138 GLU A N 1
ATOM 1141 C CA . GLU A 1 138 ? -23.835 -12.733 9.283 1.00 90.62 138 GLU A CA 1
ATOM 1142 C C . GLU A 1 138 ? -23.911 -11.695 10.408 1.00 90.62 138 GLU A C 1
ATOM 1144 O O . GLU A 1 138 ? -22.935 -11.457 11.129 1.00 90.62 138 GLU A O 1
ATOM 1149 N N . GLY A 1 139 ? -25.068 -11.045 10.523 1.00 85.31 139 GLY A N 1
ATOM 1150 C CA . GLY A 1 139 ? -25.323 -10.106 11.604 1.00 85.31 139 GLY A CA 1
ATOM 1151 C C . GLY A 1 139 ? -25.291 -10.824 12.949 1.00 85.31 139 GLY A C 1
ATOM 1152 O O . GLY A 1 139 ? -25.751 -11.956 13.079 1.00 85.31 139 GLY A O 1
ATOM 1153 N N . VAL A 1 140 ? -24.761 -10.162 13.973 1.00 85.62 140 VAL A N 1
ATOM 1154 C CA . VAL A 1 140 ? -24.764 -10.729 15.320 1.00 85.62 140 VAL A CA 1
ATOM 1155 C C . VAL A 1 140 ? -26.113 -10.455 15.976 1.00 85.62 140 VAL A C 1
ATOM 1157 O O . VAL A 1 140 ? -26.494 -9.301 16.154 1.00 85.62 140 VAL A O 1
ATOM 1160 N N . VAL A 1 141 ? -26.821 -11.516 16.365 1.00 83.69 141 VAL A N 1
ATOM 1161 C CA . VAL A 1 141 ? -28.051 -11.403 17.158 1.00 83.69 141 VAL A CA 1
ATOM 1162 C C . VAL A 1 141 ? -27.678 -11.255 18.632 1.00 83.69 141 VAL A C 1
ATOM 1164 O O . VAL A 1 141 ? -27.165 -12.196 19.244 1.00 83.69 141 VAL A O 1
ATOM 1167 N N . ALA A 1 142 ? -27.924 -10.070 19.186 1.00 86.19 142 ALA A N 1
ATOM 1168 C CA . ALA A 1 142 ? -27.683 -9.733 20.584 1.00 86.19 142 ALA A CA 1
ATOM 1169 C C . ALA A 1 142 ? -28.786 -8.808 21.108 1.00 86.19 142 ALA A C 1
ATOM 1171 O O . ALA A 1 142 ? -29.349 -8.011 20.357 1.00 86.19 142 ALA A O 1
ATOM 1172 N N . GLU A 1 143 ? -29.078 -8.909 22.401 1.00 87.00 143 GLU A N 1
ATOM 1173 C CA . GLU A 1 143 ? -30.040 -8.023 23.067 1.00 87.00 143 GLU A CA 1
ATOM 1174 C C . GLU A 1 143 ? -29.378 -6.712 23.490 1.00 87.00 143 GLU A C 1
ATOM 1176 O O . GLU A 1 143 ? -29.981 -5.644 23.383 1.00 87.00 143 GLU A O 1
ATOM 1181 N N . THR A 1 144 ? -28.101 -6.806 23.865 1.00 93.31 144 THR A N 1
ATOM 1182 C CA . THR A 1 144 ? -27.236 -5.671 24.168 1.00 93.31 144 THR A CA 1
ATOM 1183 C C . THR A 1 144 ? -25.927 -5.800 23.401 1.00 93.31 144 THR A C 1
ATOM 1185 O O . THR A 1 144 ? -25.286 -6.855 23.418 1.00 93.31 144 THR A O 1
ATOM 1188 N N . VAL A 1 145 ? -25.480 -4.703 22.788 1.00 95.56 145 VAL A N 1
ATOM 1189 C CA . VAL A 1 145 ? -24.141 -4.612 22.193 1.00 95.56 145 VAL A CA 1
ATOM 1190 C C . VAL A 1 145 ? -23.332 -3.545 22.920 1.00 95.56 145 VAL A C 1
ATOM 1192 O O . VAL A 1 145 ? -23.778 -2.413 23.062 1.00 95.56 145 VAL A O 1
ATOM 1195 N N . ILE A 1 146 ? -22.126 -3.892 23.360 1.00 96.25 146 ILE A N 1
ATOM 1196 C CA . ILE A 1 146 ? -21.135 -2.938 23.859 1.00 96.25 146 ILE A CA 1
ATOM 1197 C C . ILE A 1 146 ? -20.071 -2.789 22.773 1.00 96.25 146 ILE A C 1
ATOM 1199 O O . ILE A 1 146 ? -19.291 -3.706 22.529 1.00 96.25 146 ILE A O 1
ATOM 1203 N N . ALA A 1 147 ? -20.058 -1.651 22.088 1.00 96.25 147 ALA A N 1
ATOM 1204 C CA . ALA A 1 147 ? -19.054 -1.340 21.080 1.00 96.25 147 ALA A CA 1
ATOM 1205 C C . ALA A 1 147 ? -17.846 -0.673 21.742 1.00 96.25 147 ALA A C 1
ATOM 1207 O O . ALA A 1 147 ? -18.009 0.308 22.461 1.00 96.25 147 ALA A O 1
ATOM 1208 N N . LEU A 1 148 ? -16.651 -1.199 21.487 1.00 96.62 148 LEU A N 1
ATOM 1209 C CA . LEU A 1 148 ? -15.371 -0.704 21.978 1.00 96.62 148 LEU A CA 1
ATOM 1210 C C . LEU A 1 148 ? -14.513 -0.305 20.775 1.00 96.62 148 LEU A C 1
ATOM 1212 O O . LEU A 1 148 ? -14.264 -1.123 19.888 1.00 96.62 148 LEU A O 1
ATOM 1216 N N . ASP A 1 149 ? -14.059 0.946 20.752 1.00 95.94 149 ASP A N 1
ATOM 1217 C CA . ASP A 1 149 ? -13.073 1.482 19.810 1.00 95.94 149 ASP A CA 1
ATOM 1218 C C . ASP A 1 149 ? -11.748 1.710 20.561 1.00 95.94 149 ASP A C 1
ATOM 1220 O O . ASP A 1 149 ? -11.606 2.708 21.284 1.00 95.94 149 ASP A O 1
ATOM 1224 N N . PRO A 1 150 ? -10.801 0.757 20.466 1.00 93.00 150 PRO A N 1
ATOM 1225 C CA . PRO A 1 150 ? -9.557 0.795 21.218 1.00 93.00 150 PRO A CA 1
ATOM 1226 C C . PRO A 1 150 ? -8.627 1.936 20.802 1.00 93.00 150 PRO A C 1
ATOM 1228 O O . PRO A 1 150 ? -8.430 2.232 19.620 1.00 93.00 150 PRO A O 1
ATOM 1231 N N . GLY A 1 151 ? -7.960 2.520 21.795 1.00 90.06 151 GLY A N 1
ATOM 1232 C CA . GLY A 1 151 ? -6.887 3.481 21.590 1.00 90.06 151 GLY A CA 1
ATOM 1233 C C . GLY A 1 151 ? -5.943 3.518 22.786 1.00 90.06 151 GLY A C 1
ATOM 1234 O O . GLY A 1 151 ? -6.375 3.449 23.930 1.00 90.06 151 GLY A O 1
ATOM 1235 N N . PHE A 1 152 ? -4.638 3.666 22.535 1.00 82.31 152 PHE A N 1
ATOM 1236 C CA . PHE A 1 152 ? -3.633 3.676 23.611 1.00 82.31 152 PHE A CA 1
ATOM 1237 C C . PHE A 1 152 ? -3.843 4.804 24.632 1.00 82.31 152 PHE A C 1
ATOM 1239 O O . PHE A 1 152 ? -3.492 4.646 25.795 1.00 82.31 152 PHE A O 1
ATOM 1246 N N . SER A 1 153 ? -4.383 5.948 24.201 1.00 87.06 153 SER A N 1
ATOM 1247 C CA . SER A 1 153 ? -4.679 7.072 25.098 1.00 87.06 153 SER A CA 1
ATOM 1248 C C . SER A 1 153 ? -6.010 6.896 25.824 1.00 87.06 153 SER A C 1
ATOM 1250 O O . SER A 1 153 ? -6.102 7.226 27.002 1.00 87.06 153 SER A O 1
ATOM 1252 N N . ALA A 1 154 ? -7.021 6.385 25.124 1.00 90.81 154 ALA A N 1
ATOM 1253 C CA . ALA A 1 154 ? -8.337 6.104 25.671 1.00 90.81 154 ALA A CA 1
ATOM 1254 C C . ALA A 1 154 ? -9.090 5.111 24.777 1.00 90.81 154 ALA A C 1
ATOM 1256 O O . ALA A 1 154 ? -8.959 5.146 23.550 1.00 90.81 154 ALA A O 1
ATOM 1257 N N . CYS A 1 155 ? -9.899 4.264 25.406 1.00 94.25 155 CYS A N 1
ATOM 1258 C CA . CYS A 1 155 ? -10.891 3.414 24.771 1.00 94.25 155 CYS A CA 1
ATOM 1259 C C . CYS A 1 155 ? -12.239 4.139 24.784 1.00 94.25 155 CYS A C 1
ATOM 1261 O O . CYS A 1 155 ? -12.721 4.555 25.844 1.00 94.25 155 CYS A O 1
ATOM 1263 N N . LYS A 1 156 ? -12.847 4.299 23.608 1.00 95.69 156 LYS A N 1
ATOM 1264 C CA . LYS A 1 156 ? -14.208 4.828 23.485 1.00 95.69 156 LYS A CA 1
ATOM 1265 C C . LYS A 1 156 ? -15.180 3.664 23.487 1.00 95.69 156 LYS A C 1
ATOM 1267 O O . LYS A 1 156 ? -14.951 2.665 22.811 1.00 95.69 156 LYS A O 1
ATOM 1272 N N . ALA A 1 157 ? -16.272 3.808 24.220 1.00 97.00 157 ALA A N 1
ATOM 1273 C CA . ALA A 1 157 ? -17.242 2.750 24.409 1.00 97.00 157 ALA A CA 1
ATOM 1274 C C . ALA A 1 157 ? -18.671 3.257 24.192 1.00 97.00 157 ALA A C 1
ATOM 1276 O O . ALA A 1 157 ? -18.988 4.398 24.533 1.00 97.00 157 ALA A O 1
ATOM 1277 N N . ALA A 1 158 ? -19.541 2.406 23.656 1.00 97.44 158 ALA A N 1
ATOM 1278 C CA . ALA A 1 158 ? -20.962 2.689 23.500 1.00 97.44 158 ALA A CA 1
ATOM 1279 C C . ALA A 1 158 ? -21.810 1.469 23.866 1.00 97.44 158 ALA A C 1
ATOM 1281 O O . ALA A 1 158 ? -21.572 0.369 23.370 1.00 97.44 158 ALA A O 1
ATOM 1282 N N . LEU A 1 159 ? -22.819 1.685 24.704 1.00 96.62 159 LEU A N 1
ATOM 1283 C CA . LEU A 1 159 ? -23.872 0.728 25.005 1.00 96.62 159 LEU A CA 1
ATOM 1284 C C . LEU A 1 159 ? -25.011 0.908 24.000 1.00 96.62 159 LEU A C 1
ATOM 1286 O O . LEU A 1 159 ? -25.569 2.002 23.883 1.00 96.62 159 LEU A O 1
ATOM 1290 N N . LEU A 1 160 ? -25.367 -0.161 23.298 1.00 95.19 160 LEU A N 1
ATOM 1291 C CA . LEU A 1 160 ? -26.395 -0.178 22.265 1.00 95.19 160 LEU A CA 1
ATOM 1292 C C . LEU A 1 160 ? -27.512 -1.161 22.623 1.00 95.19 160 LEU A C 1
ATOM 1294 O O . LEU A 1 160 ? -27.259 -2.236 23.172 1.00 95.19 160 LEU A O 1
ATOM 1298 N N . THR A 1 161 ? -28.739 -0.810 22.244 1.00 91.88 161 THR A N 1
ATOM 1299 C CA . THR A 1 161 ? -29.886 -1.727 22.264 1.00 91.88 161 THR A CA 1
ATOM 1300 C C . THR A 1 161 ? -29.790 -2.768 21.143 1.00 91.88 161 THR A C 1
ATOM 1302 O O . THR A 1 161 ? -29.012 -2.619 20.198 1.00 91.88 161 THR A O 1
ATOM 1305 N N . SER A 1 162 ? -30.665 -3.774 21.176 1.00 89.25 162 SER A N 1
ATOM 1306 C CA . SER A 1 162 ? -30.838 -4.768 20.103 1.00 89.25 162 SER A CA 1
ATOM 1307 C C . SER A 1 162 ? -31.143 -4.168 18.723 1.00 89.25 162 SER A C 1
ATOM 1309 O O . SER A 1 162 ? -30.822 -4.766 17.699 1.00 89.25 162 SER A O 1
ATOM 1311 N N . THR A 1 163 ? -31.732 -2.970 18.673 1.00 90.06 163 THR A N 1
ATOM 1312 C CA . THR A 1 163 ? -32.021 -2.229 17.432 1.00 90.06 163 THR A CA 1
ATOM 1313 C C . THR A 1 163 ? -30.849 -1.367 16.953 1.00 90.06 163 THR A C 1
ATOM 1315 O O . THR A 1 163 ? -30.962 -0.710 15.921 1.00 90.06 163 THR A O 1
ATOM 1318 N N . GLY A 1 164 ? -29.738 -1.331 17.699 1.00 89.12 164 GLY A N 1
ATOM 1319 C CA . GLY A 1 164 ? -28.572 -0.492 17.415 1.00 89.12 164 GLY A CA 1
ATOM 1320 C C . GLY A 1 164 ? -28.697 0.957 17.899 1.00 89.12 164 GLY A C 1
ATOM 1321 O O . GLY A 1 164 ? -27.878 1.796 17.529 1.00 89.12 164 GLY A O 1
ATOM 1322 N N . SER A 1 165 ? -29.707 1.281 18.712 1.00 93.69 165 SER A N 1
ATOM 1323 C CA . SER A 1 165 ? -29.859 2.623 19.283 1.00 93.69 165 SER A CA 1
ATOM 1324 C C . SER A 1 165 ? -28.853 2.839 20.412 1.00 93.69 165 SER A C 1
ATOM 1326 O O . SER A 1 165 ? -28.665 1.962 21.253 1.00 93.69 165 SER A O 1
ATOM 1328 N N . VAL A 1 166 ? -28.219 4.012 20.446 1.00 96.50 166 VAL A N 1
ATOM 1329 C CA . VAL A 1 166 ? -27.239 4.361 21.482 1.00 96.50 166 VAL A CA 1
ATOM 1330 C C . VAL A 1 166 ? -27.959 4.678 22.790 1.00 96.50 166 VAL A C 1
ATOM 1332 O O . VAL A 1 166 ? -28.782 5.589 22.840 1.00 96.50 166 VAL A O 1
ATOM 1335 N N . VAL A 1 167 ? -27.627 3.933 23.843 1.00 95.62 167 VAL A N 1
ATOM 1336 C CA . VAL A 1 167 ? -28.134 4.142 25.206 1.00 95.62 167 VAL A CA 1
ATOM 1337 C C . VAL A 1 167 ? -27.190 5.044 25.989 1.00 95.62 167 VAL A C 1
ATOM 1339 O O . VAL A 1 167 ? -27.619 6.000 26.627 1.00 95.62 167 VAL A O 1
ATOM 1342 N N . GLU A 1 168 ? -25.897 4.733 25.946 1.00 96.62 168 GLU A N 1
ATOM 1343 C CA . GLU A 1 168 ? -24.871 5.435 26.711 1.00 96.62 168 GLU A CA 1
ATOM 1344 C C . GLU A 1 168 ? -23.532 5.365 25.974 1.00 96.62 168 GLU A C 1
ATOM 1346 O O . GLU A 1 168 ? -23.251 4.398 25.268 1.00 96.62 168 GLU A O 1
ATOM 1351 N N . THR A 1 169 ? -22.693 6.383 26.146 1.00 97.69 169 THR A N 1
ATOM 1352 C CA . THR A 1 169 ? -21.325 6.418 25.618 1.00 97.69 169 THR A CA 1
ATOM 1353 C C . THR A 1 169 ? -20.356 6.797 26.719 1.00 97.69 169 THR A C 1
ATOM 1355 O O . THR A 1 169 ? -20.695 7.602 27.586 1.00 97.69 169 THR A O 1
ATOM 1358 N N . ALA A 1 170 ? -19.132 6.292 26.650 1.00 96.94 170 ALA A N 1
ATOM 1359 C CA . ALA A 1 170 ? -18.087 6.624 27.600 1.00 96.94 170 ALA A CA 1
ATOM 1360 C C . ALA A 1 170 ? -16.699 6.603 26.967 1.00 96.94 170 ALA A C 1
ATOM 1362 O O . ALA A 1 170 ? -16.486 6.077 25.878 1.00 96.94 170 ALA A O 1
ATOM 1363 N N . GLU A 1 171 ? -15.751 7.169 27.701 1.00 96.50 171 GLU A N 1
ATOM 1364 C CA . GLU A 1 171 ? -14.332 7.137 27.391 1.00 96.50 171 GLU A CA 1
ATOM 1365 C C . GLU A 1 171 ? -13.570 6.845 28.686 1.00 96.50 171 GLU A C 1
ATOM 1367 O O . GLU A 1 171 ? -13.838 7.461 29.726 1.00 96.50 171 GLU A O 1
ATOM 1372 N N . PHE A 1 172 ? -12.664 5.872 28.636 1.00 94.50 172 PHE A N 1
ATOM 1373 C CA . PHE A 1 172 ? -11.839 5.455 29.770 1.00 94.50 172 PHE A CA 1
ATOM 1374 C C . PHE A 1 172 ? -10.454 5.002 29.304 1.00 94.50 172 PHE A C 1
ATOM 1376 O O . PHE A 1 172 ? -10.256 4.649 28.142 1.00 94.50 172 PHE A O 1
ATOM 1383 N N . GLY A 1 173 ? -9.472 5.070 30.199 1.00 92.31 173 GLY A N 1
ATOM 1384 C CA . GLY A 1 173 ? -8.081 4.769 29.892 1.00 92.31 173 GLY A CA 1
ATOM 1385 C C . GLY A 1 173 ? -7.694 3.324 30.189 1.00 92.31 173 GLY A C 1
ATOM 1386 O O . GLY A 1 173 ? -8.506 2.487 30.590 1.00 92.31 173 GLY A O 1
ATOM 1387 N N . PHE A 1 174 ? -6.399 3.063 30.031 1.00 88.81 174 PHE A N 1
ATOM 1388 C CA . PHE A 1 174 ? -5.751 1.827 30.455 1.00 88.81 174 PHE A CA 1
ATOM 1389 C C . PHE A 1 174 ? -4.878 2.076 31.686 1.00 88.81 174 PHE A C 1
ATOM 1391 O O . PHE A 1 174 ? -4.207 3.104 31.793 1.00 88.81 174 PHE A O 1
ATOM 1398 N N . ASN A 1 175 ? -4.836 1.101 32.590 1.00 87.25 175 ASN A N 1
ATOM 1399 C CA . ASN A 1 175 ? -3.839 0.988 33.641 1.00 87.25 175 ASN A CA 1
ATOM 1400 C C . ASN A 1 175 ? -2.896 -0.180 33.316 1.00 87.25 175 ASN A C 1
ATOM 1402 O O . ASN A 1 175 ? -3.171 -1.343 33.612 1.00 87.25 175 ASN A O 1
ATOM 1406 N N . GLY A 1 176 ? -1.774 0.122 32.664 1.00 84.25 176 GLY A N 1
ATOM 1407 C CA . GLY A 1 176 ? -0.862 -0.906 32.171 1.00 84.25 176 GLY A CA 1
ATOM 1408 C C . GLY A 1 176 ? -1.470 -1.674 30.997 1.00 84.25 176 GLY A C 1
ATOM 1409 O O . GLY A 1 176 ? -1.576 -1.128 29.905 1.00 84.25 176 GLY A O 1
ATOM 1410 N N . LYS A 1 177 ? -1.825 -2.946 31.216 1.00 83.31 177 LYS A N 1
ATOM 1411 C CA . LYS A 1 177 ? -2.384 -3.841 30.183 1.00 83.31 177 LYS A CA 1
ATOM 1412 C C . LYS A 1 177 ? -3.897 -4.053 30.289 1.00 83.31 177 LYS A C 1
ATOM 1414 O O . LYS A 1 177 ? -4.440 -4.780 29.472 1.00 83.31 177 LYS A O 1
ATOM 1419 N N . SER A 1 178 ? -4.554 -3.474 31.291 1.00 86.75 178 SER A N 1
ATOM 1420 C CA . SER A 1 178 ? -6.000 -3.590 31.504 1.00 86.75 178 SER A CA 1
ATOM 1421 C C . SER A 1 178 ? -6.652 -2.215 31.489 1.00 86.75 178 SER A C 1
ATOM 1423 O O . SER A 1 178 ? -5.962 -1.194 31.550 1.00 86.75 178 SER A O 1
ATOM 1425 N N . PHE A 1 179 ? -7.980 -2.171 31.432 1.00 92.25 179 PHE A N 1
ATOM 1426 C CA . PHE A 1 179 ? -8.705 -0.922 31.632 1.00 92.25 179 PHE A CA 1
ATOM 1427 C C . PHE A 1 179 ? -8.428 -0.327 33.012 1.00 92.25 179 PHE A C 1
ATOM 1429 O O . PHE A 1 179 ? -8.073 -1.023 33.966 1.00 92.25 179 PHE A O 1
ATOM 1436 N N . ASP A 1 180 ? -8.560 0.993 33.111 1.00 93.50 180 ASP A N 1
ATOM 1437 C CA . ASP A 1 180 ? -8.603 1.637 34.412 1.00 93.50 180 ASP A CA 1
ATOM 1438 C C . ASP A 1 180 ? -9.858 1.204 35.196 1.00 93.50 180 ASP A C 1
ATOM 1440 O O . ASP A 1 180 ? -10.821 0.646 34.661 1.00 93.50 180 ASP A O 1
ATOM 1444 N N . ARG A 1 181 ? -9.857 1.483 36.501 1.00 94.44 181 ARG A N 1
ATOM 1445 C CA . ARG A 1 181 ? -10.957 1.096 37.391 1.00 94.44 181 ARG A CA 1
ATOM 1446 C C . ARG A 1 181 ? -12.309 1.658 36.938 1.00 94.44 181 ARG A C 1
ATOM 1448 O O . ARG A 1 181 ? -13.326 0.995 37.100 1.00 94.44 181 ARG A O 1
ATOM 1455 N N . ARG A 1 182 ? -12.323 2.863 36.356 1.00 93.69 182 ARG A N 1
ATOM 1456 C CA . ARG A 1 182 ? -13.548 3.496 35.855 1.00 93.69 182 ARG A CA 1
ATOM 1457 C C . ARG A 1 182 ? -14.115 2.702 34.680 1.00 93.69 182 ARG A C 1
ATOM 1459 O O . ARG A 1 182 ? -15.320 2.471 34.653 1.00 93.69 182 ARG A O 1
ATOM 1466 N N . GLY A 1 183 ? -13.268 2.297 33.736 1.00 94.12 183 GLY A N 1
ATOM 1467 C CA . GLY A 1 183 ? -13.651 1.469 32.598 1.00 94.12 183 GLY A CA 1
ATOM 1468 C C . GLY A 1 183 ? -14.181 0.109 33.033 1.00 94.12 183 GLY A C 1
ATOM 1469 O O . GLY A 1 183 ? -15.260 -0.293 32.605 1.00 94.12 183 GLY A O 1
ATOM 1470 N N . GLU A 1 184 ? -13.480 -0.568 33.945 1.00 94.75 184 GLU A N 1
ATOM 1471 C CA . GLU A 1 184 ? -13.933 -1.859 34.476 1.00 94.75 184 GLU A CA 1
ATOM 1472 C C . GLU A 1 184 ? -15.295 -1.769 35.174 1.00 94.75 184 GLU A C 1
ATOM 1474 O O . GLU A 1 184 ? -16.182 -2.585 34.910 1.00 94.75 184 GLU A O 1
ATOM 1479 N N . ASP A 1 185 ? -15.466 -0.794 36.070 1.00 96.38 185 ASP A N 1
ATOM 1480 C CA . ASP A 1 185 ? -16.698 -0.628 36.842 1.00 96.38 185 ASP A CA 1
ATOM 1481 C C . ASP A 1 185 ? -17.878 -0.273 35.923 1.00 96.38 185 ASP A C 1
ATOM 1483 O O . ASP A 1 185 ? -18.975 -0.815 36.080 1.00 96.38 185 ASP A O 1
ATOM 1487 N N . LEU A 1 186 ? -17.642 0.565 34.909 1.00 96.12 186 LEU A N 1
ATOM 1488 C CA . LEU A 1 186 ? -18.649 0.921 33.914 1.00 96.12 186 LEU A CA 1
ATOM 1489 C C . LEU A 1 186 ? -19.069 -0.279 33.055 1.00 96.12 186 LEU A C 1
ATOM 1491 O O . LEU A 1 186 ? -20.262 -0.514 32.872 1.00 96.12 186 LEU A O 1
ATOM 1495 N N . LEU A 1 187 ? -18.114 -1.064 32.549 1.00 95.31 187 LEU A N 1
ATOM 1496 C CA . LEU A 1 187 ? -18.424 -2.246 31.740 1.00 95.31 187 LEU A CA 1
ATOM 1497 C C . LEU A 1 187 ? -19.200 -3.287 32.554 1.00 95.31 187 LEU A C 1
ATOM 1499 O O . LEU A 1 187 ? -20.193 -3.826 32.064 1.00 95.31 187 LEU A O 1
ATOM 1503 N N . LYS A 1 188 ? -18.822 -3.515 33.821 1.00 95.38 188 LYS A N 1
ATOM 1504 C CA . LYS A 1 188 ? -19.586 -4.370 34.749 1.00 95.38 188 LYS A CA 1
ATOM 1505 C C . LYS A 1 188 ? -21.007 -3.844 34.954 1.00 95.38 188 LYS A C 1
ATOM 1507 O O . LYS A 1 188 ? -21.950 -4.633 34.967 1.00 95.38 188 LYS A O 1
ATOM 1512 N N . GLN A 1 189 ? -21.173 -2.527 35.083 1.00 95.81 189 GLN A N 1
ATOM 1513 C CA . GLN A 1 189 ? -22.484 -1.894 35.214 1.00 95.81 189 GLN A CA 1
ATOM 1514 C C . GLN A 1 189 ? -23.340 -2.061 33.948 1.00 95.81 189 GLN A C 1
ATOM 1516 O O . GLN A 1 189 ? -24.534 -2.325 34.044 1.00 95.81 189 GLN A O 1
ATOM 1521 N N . TRP A 1 190 ? -22.767 -1.915 32.756 1.00 95.75 190 TRP A N 1
ATOM 1522 C CA . TRP A 1 190 ? -23.501 -2.100 31.501 1.00 95.75 190 TRP A CA 1
ATOM 1523 C C . TRP A 1 190 ? -23.908 -3.556 31.264 1.00 95.75 190 TRP A C 1
ATOM 1525 O O . TRP A 1 190 ? -25.032 -3.818 30.832 1.00 95.75 190 TRP A O 1
ATOM 1535 N N . VAL A 1 191 ? -23.036 -4.506 31.611 1.00 94.44 191 VAL A N 1
ATOM 1536 C CA . VAL A 1 191 ? -23.371 -5.934 31.572 1.00 94.44 191 VAL A CA 1
ATOM 1537 C C . VAL A 1 191 ? -24.500 -6.244 32.558 1.00 94.44 191 VAL A C 1
ATOM 1539 O O . VAL A 1 191 ? -25.478 -6.871 32.166 1.00 94.44 191 VAL A O 1
ATOM 1542 N N . SER A 1 192 ? -24.443 -5.746 33.799 1.00 93.19 192 SER A N 1
ATOM 1543 C CA . SER A 1 192 ? -25.494 -6.021 34.792 1.00 93.19 192 SER A CA 1
ATOM 1544 C C . SER A 1 192 ? -26.854 -5.413 34.430 1.00 93.19 192 SER A C 1
ATOM 1546 O O . SER A 1 192 ? -27.885 -6.032 34.687 1.00 93.19 192 SER A O 1
ATOM 1548 N N . ARG A 1 193 ? -26.881 -4.248 33.765 1.00 90.31 193 ARG A N 1
ATOM 1549 C CA . ARG A 1 193 ? -28.115 -3.646 33.220 1.00 90.31 193 ARG A CA 1
ATOM 1550 C C . ARG A 1 193 ? -28.783 -4.491 32.131 1.00 90.31 193 ARG A C 1
ATOM 1552 O O 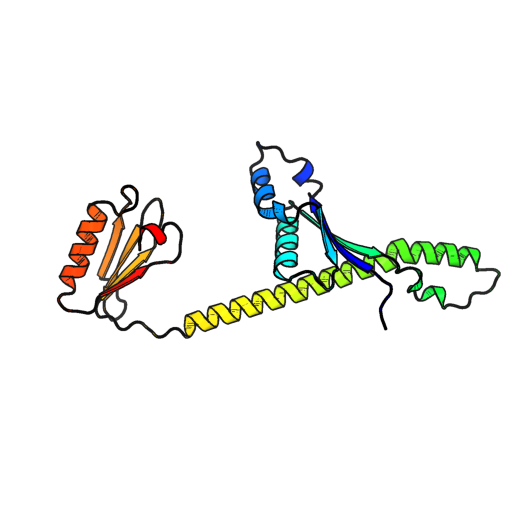. ARG A 1 193 ? -29.961 -4.283 31.864 1.00 90.31 193 ARG A O 1
ATOM 1559 N N . SER A 1 194 ? -28.047 -5.410 31.507 1.00 85.19 194 SER A N 1
ATOM 1560 C CA . SER A 1 194 ? -28.559 -6.266 30.429 1.00 85.19 194 SER A CA 1
ATOM 1561 C C . SER A 1 194 ? -29.308 -7.506 30.934 1.00 85.19 194 SER A C 1
ATOM 1563 O O . SER A 1 194 ? -29.914 -8.210 30.131 1.00 85.19 194 SER A O 1
ATOM 1565 N N . GLY A 1 195 ? -29.301 -7.770 32.248 1.00 86.19 195 GLY A N 1
ATOM 1566 C CA . GLY A 1 195 ? -29.967 -8.932 32.843 1.00 86.19 195 GLY A CA 1
ATOM 1567 C C . GLY A 1 195 ? -29.406 -10.264 32.333 1.00 86.19 195 GLY A C 1
ATOM 1568 O O . GLY A 1 195 ? -28.207 -10.381 32.090 1.00 86.19 195 GLY A O 1
ATOM 1569 N N . ASP A 1 196 ? -30.285 -11.250 32.143 1.00 85.12 196 ASP A N 1
ATOM 1570 C CA . ASP A 1 196 ? -29.938 -12.580 31.608 1.00 85.12 196 ASP A CA 1
ATOM 1571 C C . ASP A 1 196 ? -29.788 -12.597 30.074 1.00 85.12 196 ASP A C 1
ATOM 1573 O O . ASP A 1 196 ? -29.657 -13.654 29.451 1.00 85.12 196 ASP A O 1
ATOM 1577 N N . GLY A 1 197 ? -29.834 -11.418 29.456 1.00 86.12 197 GLY A N 1
ATOM 1578 C CA . GLY A 1 197 ? -29.800 -11.257 28.019 1.00 86.12 197 GLY A CA 1
ATOM 1579 C C . GLY A 1 197 ? -28.441 -11.512 27.383 1.00 86.12 197 GLY A C 1
ATOM 1580 O O . GLY A 1 197 ? -27.383 -11.373 28.003 1.00 86.12 197 GLY A O 1
ATOM 1581 N N . ARG A 1 198 ? -28.441 -11.851 26.089 1.00 89.69 198 ARG A N 1
ATOM 1582 C CA . ARG A 1 198 ? -27.187 -12.051 25.347 1.00 89.69 198 ARG A CA 1
ATOM 1583 C C . ARG A 1 198 ? -26.496 -10.708 25.104 1.00 89.69 198 ARG A C 1
ATOM 1585 O O . ARG A 1 198 ? -26.921 -9.936 24.241 1.00 89.69 198 ARG A O 1
ATOM 1592 N N . VAL A 1 199 ? -25.383 -10.488 25.805 1.00 93.81 199 VAL A N 1
ATOM 1593 C CA . VAL A 1 199 ? -24.475 -9.352 25.594 1.00 93.81 199 VAL A CA 1
ATOM 1594 C C . VAL A 1 199 ? -23.387 -9.719 24.589 1.00 93.81 199 VAL A C 1
ATOM 1596 O O . VAL A 1 199 ? -22.761 -10.775 24.687 1.00 93.81 199 VAL A O 1
ATOM 1599 N N . VAL A 1 200 ? -23.126 -8.828 23.636 1.00 94.62 200 VAL A N 1
ATOM 1600 C CA . VAL A 1 200 ? -21.998 -8.941 22.706 1.00 94.62 200 VAL A CA 1
ATOM 1601 C C . VAL A 1 200 ? -21.090 -7.731 22.846 1.00 94.62 200 VAL A C 1
ATOM 1603 O O . VAL A 1 200 ? -21.547 -6.595 22.767 1.00 94.62 200 VAL A O 1
ATOM 1606 N N . MET A 1 201 ? -19.791 -7.975 23.014 1.00 94.75 201 MET A N 1
ATOM 1607 C CA . MET A 1 201 ? -18.770 -6.930 22.981 1.00 94.75 201 MET A CA 1
ATOM 1608 C C . MET A 1 201 ? -18.134 -6.886 21.590 1.00 94.75 201 MET A C 1
ATOM 1610 O O . MET A 1 201 ? -17.484 -7.839 21.164 1.00 94.75 201 MET A O 1
ATOM 1614 N N . ALA A 1 202 ? -18.350 -5.793 20.865 1.00 94.31 202 ALA A N 1
ATOM 1615 C CA . ALA A 1 202 ? -17.780 -5.568 19.544 1.00 94.31 202 ALA A CA 1
ATOM 1616 C C . ALA A 1 202 ? -16.510 -4.723 19.679 1.00 94.31 202 ALA A C 1
ATOM 1618 O O . ALA A 1 202 ? -16.594 -3.545 20.008 1.00 94.31 202 ALA A O 1
ATOM 1619 N N . ILE A 1 203 ? -15.343 -5.318 19.428 1.00 95.62 203 ILE A N 1
ATOM 1620 C CA . ILE A 1 203 ? -14.040 -4.663 19.602 1.00 95.62 203 ILE A CA 1
ATOM 1621 C C . ILE A 1 203 ? -13.454 -4.293 18.238 1.00 95.62 203 ILE A C 1
ATOM 1623 O O . ILE A 1 203 ? -13.277 -5.156 17.374 1.00 95.62 203 ILE A O 1
ATOM 1627 N N . GLY A 1 204 ? -13.122 -3.015 18.045 1.00 94.19 204 GLY A N 1
ATOM 1628 C CA . GLY A 1 204 ? -12.404 -2.540 16.864 1.00 94.19 204 GLY A CA 1
ATOM 1629 C C . GLY A 1 204 ? -11.015 -3.175 16.749 1.00 94.19 204 GLY A C 1
ATOM 1630 O O . GLY A 1 204 ? -10.274 -3.262 17.723 1.00 94.19 204 GLY A O 1
ATOM 1631 N N . ASN A 1 205 ? -10.609 -3.577 15.545 1.00 93.00 205 ASN A N 1
ATOM 1632 C CA . ASN A 1 205 ? -9.304 -4.201 15.276 1.00 93.00 205 ASN A CA 1
ATOM 1633 C C . ASN A 1 205 ? -8.159 -3.177 15.110 1.00 93.00 205 ASN A C 1
ATOM 1635 O O . ASN A 1 205 ? -7.219 -3.393 14.343 1.00 93.00 205 ASN A O 1
ATOM 1639 N N . GLY A 1 206 ? -8.273 -2.036 15.790 1.00 87.94 206 GLY A N 1
ATOM 1640 C CA . GLY A 1 206 ? -7.341 -0.918 15.719 1.00 87.94 206 GLY A CA 1
ATOM 1641 C C . GLY A 1 206 ? -6.153 -1.044 16.676 1.00 87.94 206 GLY A C 1
ATOM 1642 O O . GLY A 1 206 ? -5.779 -2.127 17.134 1.00 87.94 206 GLY A O 1
ATOM 1643 N N . LYS A 1 207 ? -5.543 0.104 16.984 1.00 85.88 207 LYS A N 1
ATOM 1644 C CA . LYS A 1 207 ? -4.462 0.212 17.976 1.00 85.88 207 LYS A CA 1
ATOM 1645 C C . LYS A 1 207 ? -4.988 -0.143 19.367 1.00 85.88 207 LYS A C 1
ATOM 1647 O O . LYS A 1 207 ? -6.079 0.280 19.701 1.00 85.88 207 LYS A O 1
ATOM 1652 N N . ALA A 1 208 ? -4.192 -0.831 20.182 1.00 87.94 208 ALA A N 1
ATOM 1653 C CA . ALA A 1 208 ? -4.574 -1.287 21.526 1.00 87.94 208 ALA A CA 1
ATOM 1654 C C . ALA A 1 208 ? -5.720 -2.326 21.571 1.00 87.94 208 ALA A C 1
ATOM 1656 O O . ALA A 1 208 ? -6.316 -2.563 22.621 1.00 87.94 208 ALA A O 1
ATOM 1657 N N . SER A 1 209 ? -6.064 -2.942 20.432 1.00 91.06 209 SER A N 1
ATOM 1658 C CA . SER A 1 209 ? -7.129 -3.951 20.366 1.00 91.06 209 SER A CA 1
ATOM 1659 C C . SER A 1 209 ? -6.782 -5.239 21.111 1.00 91.06 209 SER A C 1
ATOM 1661 O O . SER A 1 209 ? -7.676 -5.847 21.685 1.00 91.06 209 SER A O 1
ATOM 1663 N N . PHE A 1 210 ? -5.502 -5.619 21.157 1.00 89.12 210 PHE A N 1
ATOM 1664 C CA . PHE A 1 210 ? -5.032 -6.789 21.903 1.00 89.12 210 PHE A CA 1
ATOM 1665 C C . PHE A 1 210 ? -5.185 -6.607 23.416 1.00 89.12 210 PHE A C 1
ATOM 1667 O O . PHE A 1 210 ? -5.611 -7.525 24.095 1.00 89.12 210 PHE A O 1
ATOM 1674 N N . GLU A 1 211 ? -4.873 -5.422 23.942 1.00 88.62 211 GLU A N 1
ATOM 1675 C CA . GLU A 1 211 ? -5.049 -5.084 25.358 1.00 88.62 211 GLU A CA 1
ATOM 1676 C C . GLU A 1 211 ? -6.525 -4.891 25.745 1.00 88.62 211 GLU A C 1
ATOM 1678 O O . GLU A 1 211 ? -6.870 -4.953 26.920 1.00 88.62 211 GLU A O 1
ATOM 1683 N N . THR A 1 212 ? -7.391 -4.620 24.764 1.00 90.19 212 THR A N 1
ATOM 1684 C CA . THR A 1 212 ? -8.845 -4.483 24.958 1.00 90.19 212 THR A CA 1
ATOM 1685 C C . THR A 1 212 ? -9.563 -5.838 25.009 1.00 90.19 212 THR A C 1
ATOM 1687 O O . THR A 1 212 ? -10.622 -5.932 25.629 1.00 90.19 212 THR A O 1
ATOM 1690 N N . GLN A 1 213 ? -9.031 -6.853 24.320 1.00 89.25 213 GLN A N 1
ATOM 1691 C CA . GLN A 1 213 ? -9.568 -8.221 24.281 1.00 89.25 213 GLN A CA 1
ATOM 1692 C C . GLN A 1 213 ? -9.263 -8.987 25.569 1.00 89.25 213 GLN A C 1
ATOM 1694 O O . GLN A 1 213 ? -10.185 -9.699 26.027 1.00 89.25 213 GLN A O 1
#

Foldseek 3Di:
DPDPKFKKKWKAFAPVLVPDDPPDPLVVVLVVCVVRHGDIDGLVPDDLVNLVSQVVCVVSNTMDMWIDIPPCLVVQCLVVDDDDPVCVVVSVVVSVCCVPPPVRVVCTVVSSVVSNVVSVVVVVVVVVVVVVVVVPDDDDQWQWEWEWEDDQAWIKIFIAGSVRHTDDIDIFHDDVLETDPVVVVVVVVSVVVQPPTGYHYHFDPDPSSVSVD

pLDDT: mean 91.11, std 7.33, range [41.12, 98.19]

Radius of gyration: 29.34 Å; chains: 1; bounding box: 60×34×87 Å

Secondary structure (DSSP, 8-state):
-----EEEEEEEE-TTGGG--TTSTTHHHHGGGGGGTTEEEETTT--HHHHHHHHHHHHTTSEEEEEEEES-GGG-GGGG----GGGHHHHHHHHHHHIIIIIHHHHHHHHHHHHHHHHHHHHHHHHHHHHHHHHTSPPP--SEEEEEE--SS-EEEEEEETT--EEEEEEE-EETTEE-HHHHHHHHHHHHHTTTS-EEEEE-SSTTHHHH-

InterPro domains:
  IPR023323 Tex-like domain superfamily [G3DSA:1.10.3500.10] (3-152)
  IPR050437 Small ribosomal subunit protein bS1-like [PTHR10724] (60-212)